Protein AF-0000000085027018 (afdb_homodimer)

Solvent-accessible surface area (backbone atoms only — not comparable to full-atom values): 18633 Å² total; per-residue (Å²): 140,81,80,74,78,77,75,79,71,77,79,78,73,79,76,74,75,71,71,70,74,78,72,69,76,76,74,69,73,72,74,70,69,80,68,76,74,64,71,74,67,60,71,56,61,56,54,68,68,57,52,49,50,46,48,50,52,49,40,51,47,44,53,58,12,66,74,69,40,54,74,69,33,50,51,51,26,51,48,32,53,38,55,45,46,55,73,48,29,12,64,71,81,60,42,63,46,54,67,29,24,34,38,81,87,63,49,68,30,21,42,68,59,46,53,56,37,42,74,70,42,54,37,38,86,85,80,61,48,81,39,55,78,87,38,52,39,77,37,69,59,61,38,51,53,47,51,40,52,52,51,27,54,49,32,30,56,82,142,89,80,83,75,82,77,82,79,83,80,81,78,82,77,78,79,74,76,70,75,80,73,70,78,76,75,72,75,76,74,69,70,78,69,78,73,64,73,74,68,60,72,56,63,58,56,67,68,57,52,49,51,46,46,50,52,50,40,52,47,46,52,58,12,66,73,68,40,53,74,68,33,51,50,50,25,51,49,31,53,37,54,46,48,56,73,48,28,12,64,71,79,60,43,63,48,52,67,29,25,33,38,79,89,64,48,69,30,20,43,66,60,46,53,57,37,42,73,70,44,54,36,38,86,85,80,60,48,80,38,55,78,88,38,52,40,78,39,70,60,59,39,51,52,48,52,39,50,52,50,27,56,49,32,30,55,82

Structure (mmCIF, N/CA/C/O backbone):
data_AF-0000000085027018-model_v1
#
loop_
_entity.id
_entity.type
_entity.pdbx_description
1 polymer 'RING-type domain-containing protein'
#
loop_
_atom_site.group_PDB
_atom_site.id
_atom_site.type_symbol
_atom_site.label_atom_id
_atom_site.label_alt_id
_atom_site.label_comp_id
_atom_site.label_asym_id
_atom_site.label_entity_id
_atom_site.label_seq_id
_atom_site.pdbx_PDB_ins_code
_atom_site.Cartn_x
_atom_site.Cartn_y
_atom_site.Cartn_z
_atom_site.occupancy
_atom_site.B_iso_or_equiv
_atom_site.auth_seq_id
_atom_site.auth_comp_id
_atom_site.auth_asym_id
_atom_site.auth_atom_id
_atom_site.pdbx_PDB_model_num
ATOM 1 N N . MET A 1 1 ? -52.625 -114.312 40.25 1 31.23 1 MET A N 1
ATOM 2 C CA . MET A 1 1 ? -51.219 -114.125 39.906 1 31.23 1 MET A CA 1
ATOM 3 C C . MET A 1 1 ? -51.031 -112.812 39.188 1 31.23 1 MET A C 1
ATOM 5 O O . MET A 1 1 ? -51.812 -112.438 38.312 1 31.23 1 MET A O 1
ATOM 9 N N . ALA A 1 2 ? -50.125 -111.875 39.812 1 31.8 2 ALA A N 1
ATOM 10 C CA . ALA A 1 2 ? -49.625 -110.562 40.031 1 31.8 2 ALA A CA 1
ATOM 11 C C . ALA A 1 2 ? -48.719 -110.125 38.906 1 31.8 2 ALA A C 1
ATOM 13 O O . ALA A 1 2 ? -47.562 -110.5 38.844 1 31.8 2 ALA A O 1
ATOM 14 N N . SER A 1 3 ? -49.156 -110.312 37.656 1 29.05 3 SER A N 1
ATOM 15 C CA . SER A 1 3 ? -48.188 -110.062 36.594 1 29.05 3 SER A CA 1
ATOM 16 C C . SER A 1 3 ? -47.656 -108.625 36.688 1 29.05 3 SER A C 1
ATOM 18 O O . SER A 1 3 ? -48.438 -107.688 36.656 1 29.05 3 SER A O 1
ATOM 20 N N . LYS A 1 4 ? -46.469 -108.438 37.344 1 30.41 4 LYS A N 1
ATOM 21 C CA . LYS A 1 4 ? -45.719 -107.25 37.656 1 30.41 4 LYS A CA 1
ATOM 22 C C . LYS A 1 4 ? -45.281 -106.5 36.375 1 30.41 4 LYS A C 1
ATOM 24 O O . LYS A 1 4 ? -44.594 -107.062 35.531 1 30.41 4 LYS A O 1
ATOM 29 N N . LYS A 1 5 ? -46.219 -105.688 35.781 1 33.88 5 LYS A N 1
ATOM 30 C CA . LYS A 1 5 ? -45.938 -104.812 34.625 1 33.88 5 LYS A CA 1
ATOM 31 C C . LYS A 1 5 ? -44.656 -104.062 34.781 1 33.88 5 LYS A C 1
ATOM 33 O O . LYS A 1 5 ? -44.5 -103.312 35.75 1 33.88 5 LYS A O 1
ATOM 38 N N . ARG A 1 6 ? -43.469 -104.75 34.469 1 32.28 6 ARG A N 1
ATOM 39 C CA . ARG A 1 6 ? -42.156 -104.062 34.594 1 32.28 6 ARG A CA 1
ATOM 40 C C . ARG A 1 6 ? -42.125 -102.75 33.844 1 32.28 6 ARG A C 1
ATOM 42 O O . ARG A 1 6 ? -42.656 -102.688 32.719 1 32.28 6 ARG A O 1
ATOM 49 N N . SER A 1 7 ? -42.031 -101.625 34.5 1 32.91 7 SER A N 1
ATOM 50 C CA . SER A 1 7 ? -41.938 -100.188 34.312 1 32.91 7 SER A CA 1
ATOM 51 C C . SER A 1 7 ? -40.719 -99.812 33.438 1 32.91 7 SER A C 1
ATOM 53 O O . SER A 1 7 ? -39.562 -100.062 33.844 1 32.91 7 SER A O 1
ATOM 55 N N . SER A 1 8 ? -40.75 -100.312 32.156 1 32.31 8 SER A N 1
ATOM 56 C CA . SER A 1 8 ? -39.562 -100 31.344 1 32.31 8 SER A CA 1
ATOM 57 C C . SER A 1 8 ? -39.188 -98.5 31.438 1 32.31 8 SER A C 1
ATOM 59 O O . SER A 1 8 ? -40.062 -97.625 31.344 1 32.31 8 SER A O 1
ATOM 61 N N . GLY A 1 9 ? -38.312 -98.188 32.375 1 30.02 9 GLY A N 1
ATOM 62 C CA . GLY A 1 9 ? -37.781 -96.875 32.656 1 30.02 9 GLY A CA 1
ATOM 63 C C . GLY A 1 9 ? -37.156 -96.188 31.469 1 30.02 9 GLY A C 1
ATOM 64 O O . GLY A 1 9 ? -36.344 -96.75 30.766 1 30.02 9 GLY A O 1
ATOM 65 N N . ALA A 1 10 ? -38 -95.438 30.656 1 37.31 10 ALA A N 1
ATOM 66 C CA . ALA A 1 10 ? -37.594 -94.625 29.516 1 37.31 10 ALA A CA 1
ATOM 67 C C . ALA A 1 10 ? -36.344 -93.812 29.828 1 37.31 10 ALA A C 1
ATOM 69 O O . ALA A 1 10 ? -36.219 -93.25 30.906 1 37.31 10 ALA A O 1
ATOM 70 N N . ALA A 1 11 ? -35.156 -94.312 29.297 1 36.09 11 ALA A N 1
ATOM 71 C CA . ALA A 1 11 ? -33.844 -93.75 29.453 1 36.09 11 ALA A CA 1
ATOM 72 C C . ALA A 1 11 ? -33.875 -92.25 29.094 1 36.09 11 ALA A C 1
ATOM 74 O O . ALA A 1 11 ? -34.562 -91.812 28.156 1 36.09 11 ALA A O 1
ATOM 75 N N . ALA A 1 12 ? -33.688 -91.312 30.125 1 41.91 12 ALA A N 1
ATOM 76 C CA . ALA A 1 12 ? -33.625 -89.875 30.203 1 41.91 12 ALA A CA 1
ATOM 77 C C . ALA A 1 12 ? -32.594 -89.312 29.219 1 41.91 12 ALA A C 1
ATOM 79 O O . ALA A 1 12 ? -31.453 -89.75 29.203 1 41.91 12 ALA A O 1
ATOM 80 N N . THR A 1 13 ? -33.062 -89.188 27.875 1 42 13 THR A N 1
ATOM 81 C CA . THR A 1 13 ? -32.125 -88.625 26.922 1 42 13 THR A CA 1
ATOM 82 C C . THR A 1 13 ? -31.438 -87.375 27.484 1 42 13 THR A C 1
ATOM 84 O O . THR A 1 13 ? -32.094 -86.562 28.094 1 42 13 THR A O 1
ATOM 87 N N . PRO A 1 14 ? -30.109 -87.5 27.797 1 42.25 14 PRO A N 1
ATOM 88 C CA . PRO A 1 14 ? -29.391 -86.312 28.375 1 42.25 14 PRO A CA 1
ATOM 89 C C . PRO A 1 14 ? -29.531 -85.062 27.547 1 42.25 14 PRO A C 1
ATOM 91 O O . PRO A 1 14 ? -29.594 -85.125 26.312 1 42.25 14 PRO A O 1
ATOM 94 N N . THR A 1 15 ? -30.5 -84.188 27.938 1 38.66 15 THR A N 1
ATOM 95 C CA . THR A 1 15 ? -30.703 -82.875 27.312 1 38.66 15 THR A CA 1
ATOM 96 C C . THR A 1 15 ? -29.375 -82.125 27.172 1 38.66 15 THR A C 1
ATOM 98 O O . THR A 1 15 ? -28.625 -82 28.156 1 38.66 15 THR A O 1
ATOM 101 N N . THR A 1 16 ? -28.641 -82.375 26.047 1 36.62 16 THR A N 1
ATOM 102 C CA . THR A 1 16 ? -27.438 -81.625 25.734 1 36.62 16 THR A CA 1
ATOM 103 C C . THR A 1 16 ? -27.656 -80.125 25.969 1 36.62 16 THR A C 1
ATOM 105 O O . THR A 1 16 ? -28.609 -79.562 25.453 1 36.62 16 THR A O 1
ATOM 108 N N . ASP A 1 17 ? -27.312 -79.688 27.156 1 35.06 17 ASP A N 1
ATOM 109 C CA . ASP A 1 17 ? -27.297 -78.25 27.516 1 35.06 17 ASP A CA 1
ATOM 110 C C . ASP A 1 17 ? -26.641 -77.438 26.422 1 35.06 17 ASP A C 1
ATOM 112 O O . ASP A 1 17 ? -25.469 -77.625 26.125 1 35.06 17 ASP A O 1
ATOM 116 N N . ALA A 1 18 ? -27.375 -77.25 25.266 1 34.41 18 ALA A N 1
ATOM 117 C CA . ALA A 1 18 ? -26.812 -76.312 24.297 1 34.41 18 ALA A CA 1
ATOM 118 C C . ALA A 1 18 ? -26.25 -75.062 24.984 1 34.41 18 ALA A C 1
ATOM 120 O O . ALA A 1 18 ? -26.953 -74.438 25.766 1 34.41 18 ALA A O 1
ATOM 121 N N . LYS A 1 19 ? -25 -75.062 25.328 1 38.12 19 LYS A N 1
ATOM 122 C CA . LYS A 1 19 ? -24.312 -73.875 25.766 1 38.12 19 LYS A CA 1
ATOM 123 C C . LYS A 1 19 ? -24.766 -72.688 24.984 1 38.12 19 LYS A C 1
ATOM 125 O O . LYS A 1 19 ? -24.734 -72.688 23.75 1 38.12 19 LYS A O 1
ATOM 130 N N . LYS A 1 20 ? -25.781 -71.938 25.531 1 42.56 20 LYS A N 1
ATOM 131 C CA . LYS A 1 20 ? -26.141 -70.688 24.906 1 42.56 20 LYS A CA 1
ATOM 132 C C . LYS A 1 20 ? -24.891 -70 24.391 1 42.56 20 LYS A C 1
ATOM 134 O O . LYS A 1 20 ? -23.859 -69.938 25.062 1 42.56 20 LYS A O 1
ATOM 139 N N . PRO A 1 21 ? -24.812 -69.875 23.047 1 42 21 PRO A N 1
ATOM 140 C CA . PRO A 1 21 ? -23.641 -69.125 22.547 1 42 21 PRO A CA 1
ATOM 141 C C . PRO A 1 21 ? -23.312 -67.875 23.375 1 42 21 PRO A C 1
ATOM 143 O O . PRO A 1 21 ? -24.219 -67.25 23.875 1 42 21 PRO A O 1
ATOM 146 N N . ARG A 1 22 ? -22.172 -68 24.172 1 40.31 22 ARG A N 1
ATOM 147 C CA . ARG A 1 22 ? -21.719 -66.812 24.891 1 40.31 22 ARG A CA 1
ATOM 148 C C . ARG A 1 22 ? -21.75 -65.562 23.984 1 40.31 22 ARG A C 1
ATOM 150 O O . ARG A 1 22 ? -21.156 -65.562 22.906 1 40.31 22 ARG A O 1
ATOM 157 N 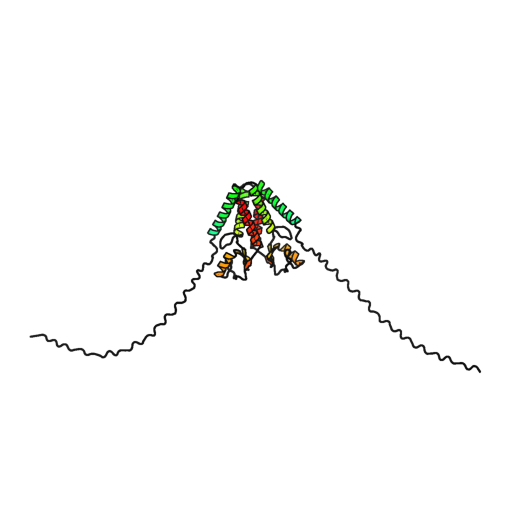N . THR A 1 23 ? -22.953 -64.875 23.922 1 42.5 23 THR A N 1
ATOM 158 C CA . THR A 1 23 ? -22.984 -63.594 23.219 1 42.5 23 THR A CA 1
ATOM 159 C C . THR A 1 23 ? -21.75 -62.75 23.547 1 42.5 23 THR A C 1
ATOM 161 O O . THR A 1 23 ? -21.391 -62.625 24.719 1 42.5 23 THR A O 1
ATOM 164 N N . ARG A 1 24 ? -20.75 -62.75 22.688 1 44.16 24 ARG A N 1
ATOM 165 C CA . ARG A 1 24 ? -19.594 -61.875 22.859 1 44.16 24 ARG A CA 1
ATOM 166 C C . ARG A 1 24 ? -20 -60.5 23.359 1 44.16 24 ARG A C 1
ATOM 168 O O . ARG A 1 24 ? -20.938 -59.906 22.828 1 44.16 24 ARG A O 1
ATOM 175 N N . PRO A 1 25 ? -19.672 -60.219 24.672 1 44.31 25 PRO A N 1
ATOM 176 C CA . PRO A 1 25 ? -20.062 -58.875 25.109 1 44.31 25 PRO A CA 1
ATOM 177 C C . PRO A 1 25 ? -19.828 -57.812 24.031 1 44.31 25 PRO A C 1
ATOM 179 O O . PRO A 1 25 ? -18.875 -57.906 23.25 1 44.31 25 PRO A O 1
ATOM 182 N N . ALA A 1 26 ? -20.984 -57.219 23.484 1 46.28 26 ALA A N 1
ATOM 183 C CA . ALA A 1 26 ? -20.891 -56.094 22.562 1 46.28 26 ALA A CA 1
ATOM 184 C C . ALA A 1 26 ? -19.766 -55.156 22.969 1 46.28 26 ALA A C 1
ATOM 186 O O . ALA A 1 26 ? -19.641 -54.781 24.141 1 46.28 26 ALA A O 1
ATOM 187 N N . THR A 1 27 ? -18.531 -55.281 22.406 1 43.81 27 THR A N 1
ATOM 188 C CA . THR A 1 27 ? -17.453 -54.312 22.625 1 43.81 27 THR A CA 1
ATOM 189 C C . THR A 1 27 ? -18 -52.875 22.641 1 43.81 27 THR A C 1
ATOM 191 O O . THR A 1 27 ? -18.672 -52.469 21.688 1 43.81 27 THR A O 1
ATOM 194 N N . THR A 1 28 ? -18.328 -52.344 23.859 1 47.5 28 THR A N 1
ATOM 195 C CA . THR A 1 28 ? -18.688 -50.938 23.922 1 47.5 28 THR A CA 1
ATOM 196 C C . THR A 1 28 ? -17.797 -50.094 23 1 47.5 28 THR A C 1
ATOM 198 O O . THR A 1 28 ? -16.578 -50.25 23.031 1 47.5 28 THR A O 1
ATOM 201 N N . PRO A 1 29 ? -18.391 -49.625 21.828 1 43.62 29 PRO A N 1
ATOM 202 C CA . PRO A 1 29 ? -17.5 -48.812 21 1 43.62 29 PRO A CA 1
ATOM 203 C C . PRO A 1 29 ? -16.609 -47.875 21.812 1 43.62 29 PRO A C 1
ATOM 205 O O . PRO A 1 29 ? -16.984 -47.438 22.906 1 43.62 29 PRO A O 1
ATOM 208 N N . ALA A 1 30 ? -15.227 -48.094 21.797 1 43.16 30 ALA A N 1
ATOM 209 C CA . ALA A 1 30 ? -14.305 -47.125 22.422 1 43.16 30 ALA A CA 1
ATOM 210 C C . ALA A 1 30 ? -14.812 -45.719 22.297 1 43.16 30 ALA A C 1
ATOM 212 O O . ALA A 1 30 ? -15.422 -45.344 21.281 1 43.16 30 ALA A O 1
ATOM 213 N N . ALA A 1 31 ? -15.203 -45.094 23.531 1 43.59 31 ALA A N 1
ATOM 214 C CA . ALA A 1 31 ? -15.547 -43.656 23.469 1 43.59 31 ALA A CA 1
ATOM 215 C C . ALA A 1 31 ? -14.688 -42.938 22.453 1 43.59 31 ALA A C 1
ATOM 217 O O . ALA A 1 31 ? -13.492 -43.219 22.328 1 43.59 31 ALA A O 1
ATOM 218 N N . ALA A 1 32 ? -15.32 -42.438 21.312 1 44.84 32 ALA A N 1
ATOM 219 C CA . ALA A 1 32 ? -14.547 -41.594 20.406 1 44.84 32 ALA A CA 1
ATOM 220 C C . ALA A 1 32 ? -13.57 -40.719 21.172 1 44.84 32 ALA A C 1
ATOM 222 O O . ALA A 1 32 ? -13.828 -40.344 22.328 1 44.84 32 ALA A O 1
ATOM 223 N N . PRO A 1 33 ? -12.195 -40.844 21.016 1 39.47 33 PRO A N 1
ATOM 224 C CA . PRO A 1 33 ? -11.398 -39.875 21.75 1 39.47 33 PRO A CA 1
ATOM 225 C C . PRO A 1 33 ? -12.125 -38.531 21.938 1 39.47 33 PRO A C 1
ATOM 227 O O . PRO A 1 33 ? -13.031 -38.188 21.172 1 39.47 33 PRO A O 1
ATOM 230 N N . PRO A 1 34 ? -12.172 -38 23.234 1 38.72 34 PRO A N 1
ATOM 231 C CA . PRO A 1 34 ? -12.742 -36.656 23.234 1 38.72 34 PRO A CA 1
ATOM 232 C C . PRO A 1 34 ? -12.398 -35.875 21.969 1 38.72 34 PRO A C 1
ATOM 234 O O . PRO A 1 34 ? -11.336 -36.094 21.375 1 38.72 34 PRO A O 1
ATOM 237 N N . GLY A 1 35 ? -13.328 -35.719 21.094 1 35.53 35 GLY A N 1
ATOM 238 C CA . GLY A 1 35 ? -13.078 -34.781 20.016 1 35.53 35 GLY A CA 1
ATOM 239 C C . GLY A 1 35 ? -12.141 -33.656 20.406 1 35.53 35 GLY A C 1
ATOM 240 O O . GLY A 1 35 ? -12.117 -33.219 21.562 1 35.53 35 GLY A O 1
ATOM 241 N N . ASP A 1 36 ? -10.867 -33.656 19.969 1 38.78 36 ASP A N 1
ATOM 242 C CA . ASP A 1 36 ? -10.141 -32.406 20.078 1 38.78 36 ASP A CA 1
ATOM 243 C C . ASP A 1 36 ? -11.094 -31.203 20.016 1 38.78 36 ASP A C 1
ATOM 245 O O . ASP A 1 36 ? -11.75 -30.984 19 1 38.78 36 ASP A O 1
ATOM 249 N N . GLU A 1 37 ? -11.836 -31.031 21.047 1 40.19 37 GLU A N 1
ATOM 250 C CA . GLU A 1 37 ? -12.406 -29.688 21.062 1 40.19 37 GLU A CA 1
ATOM 251 C C . GLU A 1 37 ? -11.445 -28.688 20.438 1 40.19 37 GLU A C 1
ATOM 253 O O . GLU A 1 37 ? -10.562 -28.156 21.125 1 40.19 37 GLU A O 1
ATOM 258 N N . SER A 1 38 ? -10.945 -28.938 19.25 1 40.28 38 SER A N 1
ATOM 259 C CA . SER A 1 38 ? -10.398 -27.766 18.594 1 40.28 38 SER A CA 1
ATOM 260 C C . SER A 1 38 ? -11.203 -26.516 18.922 1 40.28 38 SER A C 1
ATOM 262 O O . SER A 1 38 ? -12.359 -26.391 18.5 1 40.28 38 SER A O 1
ATOM 264 N N . ASP A 1 39 ? -11.109 -26.094 20.156 1 39.75 39 ASP A N 1
ATOM 265 C CA . ASP A 1 39 ? -11.531 -24.703 20.297 1 39.75 39 ASP A CA 1
ATOM 266 C C . ASP A 1 39 ? -11.445 -23.953 18.969 1 39.75 39 ASP A C 1
ATOM 268 O O . ASP A 1 39 ? -10.352 -23.766 18.438 1 39.75 39 ASP A O 1
ATOM 272 N N . ASP A 1 40 ? -12.328 -24.203 18.125 1 41.59 40 ASP A N 1
ATOM 273 C CA . ASP A 1 40 ? -12.555 -23.406 16.922 1 41.59 40 ASP A CA 1
ATOM 274 C C . ASP A 1 40 ? -12.305 -21.922 17.203 1 41.59 40 ASP A C 1
ATOM 276 O O . ASP A 1 40 ? -13.242 -21.172 17.484 1 41.59 40 ASP A O 1
ATOM 280 N N . PHE A 1 41 ? -11.359 -21.594 18.094 1 45 41 PHE A N 1
ATOM 281 C CA . PHE A 1 41 ? -11.062 -20.156 18.078 1 45 41 PHE A CA 1
ATOM 282 C C . PHE A 1 41 ? -10.883 -19.656 16.656 1 45 41 PHE A C 1
ATOM 284 O O . PHE A 1 41 ? -9.797 -19.766 16.078 1 45 41 PHE A O 1
ATOM 291 N N . ALA A 1 42 ? -11.867 -19.938 15.812 1 49.16 42 ALA A N 1
ATOM 292 C CA . ALA A 1 42 ? -11.922 -19.25 14.523 1 49.16 42 ALA A CA 1
ATOM 293 C C . ALA A 1 42 ? -11.586 -17.766 14.68 1 49.16 42 ALA A C 1
ATOM 295 O O . ALA A 1 42 ? -12.156 -17.078 15.531 1 49.16 42 ALA A O 1
ATOM 296 N N . PHE A 1 43 ? -10.297 -17.547 14.648 1 56.16 43 PHE A N 1
ATOM 297 C CA . PHE A 1 43 ? -10.102 -16.109 14.547 1 56.16 43 PHE A CA 1
ATOM 298 C C . PHE A 1 43 ? -11.164 -15.484 13.656 1 56.16 43 PHE A C 1
ATOM 300 O O . PHE A 1 43 ? -11.203 -15.734 12.453 1 56.16 43 PHE A O 1
ATOM 307 N N . GLU A 1 44 ? -12.398 -15.398 14.141 1 68.12 44 GLU A N 1
ATOM 308 C CA . GLU A 1 44 ? -13.414 -14.617 13.445 1 68.12 44 GLU A CA 1
ATOM 309 C C . GLU A 1 44 ? -12.984 -13.164 13.297 1 68.12 44 GLU A C 1
ATOM 311 O O . GLU A 1 44 ? -12.312 -12.617 14.172 1 68.12 44 GLU A O 1
ATOM 316 N N . VAL A 1 45 ? -13.031 -12.625 12.07 1 77.31 45 VAL A N 1
ATOM 317 C CA . VAL A 1 45 ? -12.867 -11.188 11.898 1 77.31 45 VAL A CA 1
ATOM 318 C C . VAL A 1 45 ? -13.625 -10.438 12.992 1 77.31 45 VAL A C 1
ATOM 320 O O . VAL A 1 45 ? -14.773 -10.781 13.305 1 77.31 45 VAL A O 1
ATOM 323 N N . PRO A 1 46 ? -12.852 -9.719 13.695 1 81.75 46 PRO A N 1
ATOM 324 C CA . PRO A 1 46 ? -13.539 -8.969 14.75 1 81.75 46 PRO A CA 1
ATOM 325 C C . PRO A 1 46 ? -14.812 -8.289 14.258 1 81.75 46 PRO A C 1
ATOM 327 O O . PRO A 1 46 ? -14.938 -7.988 13.07 1 81.75 46 PRO A O 1
ATOM 330 N N . PRO A 1 47 ? -15.688 -8.156 15.148 1 83.19 47 PRO A N 1
ATOM 331 C CA . PRO A 1 47 ? -16.906 -7.457 14.758 1 83.19 47 PRO A CA 1
ATOM 332 C C . PRO A 1 47 ? -16.656 -6.031 14.281 1 83.19 47 PRO A C 1
ATOM 334 O O . PRO A 1 47 ? -15.617 -5.445 14.609 1 83.19 47 PRO A O 1
ATOM 337 N N . MET A 1 48 ? -17.484 -5.539 13.547 1 84.88 48 MET A N 1
ATOM 338 C CA . MET A 1 48 ? -17.406 -4.191 12.992 1 84.88 48 MET A CA 1
ATOM 339 C C . MET A 1 48 ? -17.25 -3.152 14.094 1 84.88 48 MET A C 1
ATOM 341 O O . MET A 1 48 ? -16.609 -2.117 13.891 1 84.88 48 MET A O 1
ATOM 345 N N . SER A 1 49 ? -17.844 -3.457 15.203 1 86.38 49 SER A N 1
ATOM 346 C CA . SER A 1 49 ? -17.734 -2.549 16.344 1 86.38 49 SER A CA 1
ATOM 347 C C . SER A 1 49 ? -16.281 -2.357 16.766 1 86.38 49 SER A C 1
ATOM 349 O O . SER A 1 49 ? -15.867 -1.241 17.078 1 86.38 49 SER A O 1
ATOM 351 N N . GLN A 1 50 ? -15.578 -3.34 16.828 1 86.38 50 GLN A N 1
ATOM 352 C CA . GLN A 1 50 ? -14.172 -3.236 17.219 1 86.38 50 GLN A CA 1
ATOM 353 C C . GLN A 1 50 ? -13.367 -2.488 16.156 1 86.38 50 GLN A C 1
ATOM 355 O O . GLN A 1 50 ? -12.508 -1.666 16.484 1 86.38 50 GLN A O 1
ATOM 360 N N . ALA A 1 51 ? -13.672 -2.74 14.984 1 86.12 51 ALA A N 1
ATOM 361 C CA . ALA A 1 51 ? -13.008 -2.045 13.891 1 86.12 51 ALA A CA 1
ATOM 362 C C . ALA A 1 51 ? -13.273 -0.542 13.945 1 86.12 51 ALA A C 1
ATOM 364 O O . ALA A 1 51 ? -12.367 0.264 13.734 1 86.12 51 ALA A O 1
ATOM 365 N N . ARG A 1 52 ? -14.438 -0.303 14.258 1 86.62 52 ARG A N 1
ATOM 366 C CA . ARG A 1 52 ? -14.805 1.104 14.375 1 86.62 52 ARG A CA 1
ATOM 367 C C . ARG A 1 52 ? -14.055 1.768 15.531 1 86.62 52 ARG A C 1
ATOM 369 O O . ARG A 1 52 ? -13.602 2.908 15.406 1 86.62 52 ARG A O 1
ATOM 376 N N . LYS A 1 53 ? -13.953 1.141 16.609 1 86.88 53 LYS A N 1
ATOM 377 C CA . LYS A 1 53 ? -13.234 1.664 17.766 1 86.88 53 LYS A CA 1
ATOM 378 C C . LYS A 1 53 ? -11.766 1.926 17.438 1 86.88 53 LYS A C 1
ATOM 380 O O . LYS A 1 53 ? -11.219 2.965 17.797 1 86.88 53 LYS A O 1
ATOM 385 N N . SER A 1 54 ? -11.203 0.973 16.766 1 86.69 54 SER A N 1
ATOM 386 C CA . SER A 1 54 ? -9.805 1.136 16.375 1 86.69 54 SER A CA 1
ATOM 387 C C . SER A 1 54 ? -9.617 2.346 15.461 1 86.69 54 SER A C 1
ATOM 389 O O . SER A 1 54 ? -8.695 3.143 15.664 1 86.69 54 SER A O 1
ATOM 391 N N . PHE A 1 55 ? -10.508 2.518 14.586 1 87 55 PHE A N 1
ATOM 392 C CA . PHE A 1 55 ? -10.477 3.674 13.703 1 87 55 PHE A CA 1
ATOM 393 C C . PHE A 1 55 ? -10.633 4.969 14.492 1 87 55 PHE A C 1
ATOM 395 O O . PHE A 1 55 ? -9.906 5.934 14.266 1 87 55 PHE A O 1
ATOM 402 N N . GLY A 1 56 ? -11.562 4.926 15.344 1 85.81 56 GLY A N 1
ATOM 403 C CA . GLY A 1 56 ? -11.797 6.086 16.188 1 85.81 56 GLY A CA 1
ATOM 404 C C . GLY A 1 56 ? -10.586 6.465 17.031 1 85.81 56 GLY A C 1
ATOM 405 O O . GLY A 1 56 ? -10.281 7.648 17.188 1 85.81 56 GLY A O 1
ATOM 406 N N . ALA A 1 57 ? -9.961 5.48 17.531 1 84.31 57 ALA A N 1
ATOM 407 C CA . ALA A 1 57 ? -8.758 5.715 18.328 1 84.31 57 ALA A CA 1
ATOM 408 C C . ALA A 1 57 ? -7.652 6.336 17.484 1 84.31 57 ALA A C 1
ATOM 410 O O . ALA A 1 57 ? -6.969 7.262 17.922 1 84.31 57 ALA A O 1
ATOM 411 N N . GLU A 1 58 ? -7.555 5.855 16.266 1 83.5 58 GLU A N 1
ATOM 412 C CA . GLU A 1 58 ? -6.555 6.402 15.352 1 83.5 58 GLU A CA 1
ATOM 413 C C . GLU A 1 58 ? -6.867 7.855 15 1 83.5 58 GLU A C 1
ATOM 415 O O . GLU A 1 58 ? -5.969 8.703 15 1 83.5 58 GLU A O 1
ATOM 420 N N . MET A 1 59 ? -8.055 8.109 14.805 1 84.94 59 MET A N 1
ATOM 421 C CA . MET A 1 59 ? -8.492 9.469 14.5 1 84.94 59 MET A CA 1
ATOM 422 C C . MET A 1 59 ? -8.195 10.406 15.664 1 84.94 59 MET A C 1
ATOM 424 O O . MET A 1 59 ? -7.727 11.523 15.453 1 84.94 59 MET A O 1
ATOM 428 N N . ALA A 1 60 ? -8.562 9.945 16.797 1 83.31 60 ALA A N 1
ATOM 429 C CA . ALA A 1 60 ? -8.352 10.758 17.984 1 83.31 60 ALA A CA 1
ATOM 430 C C . ALA A 1 60 ? -6.875 11.109 18.156 1 83.31 60 ALA A C 1
ATOM 432 O O . ALA A 1 60 ? -6.531 12.242 18.484 1 83.31 60 ALA A O 1
ATOM 433 N N . LYS A 1 61 ? -6.074 10.195 17.906 1 80.38 61 LYS A N 1
ATOM 434 C CA . LYS A 1 61 ? -4.633 10.414 18 1 80.38 61 LYS A CA 1
ATOM 435 C C . LYS A 1 61 ? -4.168 11.461 17 1 80.38 61 LYS A C 1
ATOM 437 O O . LYS A 1 61 ? -3.377 12.344 17.344 1 80.38 61 LYS A O 1
ATOM 442 N N . LEU A 1 62 ? -4.703 11.414 15.812 1 84.38 62 LEU A N 1
ATOM 443 C CA . LEU A 1 62 ? -4.32 12.336 14.742 1 84.38 62 LEU A CA 1
ATOM 444 C C . LEU A 1 62 ? -4.816 13.75 15.039 1 84.38 62 LEU A C 1
ATOM 446 O O . LEU A 1 62 ? -4.098 14.719 14.805 1 84.38 62 LEU A O 1
ATOM 450 N N . GLN A 1 63 ? -5.973 13.875 15.555 1 78.44 63 GLN A N 1
ATOM 451 C CA . GLN A 1 63 ? -6.555 15.172 15.859 1 78.44 63 GLN A CA 1
ATOM 452 C C . GLN A 1 63 ? -5.793 15.867 16.984 1 78.44 63 GLN A C 1
ATOM 454 O O . GLN A 1 63 ? -5.551 17.078 16.938 1 78.44 63 GLN A O 1
ATOM 459 N N . MET A 1 64 ? -5.508 15.148 17.938 1 77.5 64 MET A N 1
ATOM 460 C CA . MET A 1 64 ? -4.773 15.711 19.078 1 77.5 64 MET A CA 1
ATOM 461 C C . MET A 1 64 ? -3.406 16.219 18.625 1 77.5 64 MET A C 1
ATOM 463 O O . MET A 1 64 ? -2.934 17.25 19.125 1 77.5 64 MET A O 1
ATOM 467 N N . ALA A 1 65 ? -2.787 15.641 17.719 1 71.5 65 ALA A N 1
ATOM 468 C CA . ALA A 1 65 ? -1.485 16.016 17.172 1 71.5 65 ALA A CA 1
ATOM 469 C C . ALA A 1 65 ? -1.584 17.312 16.359 1 71.5 65 ALA A C 1
ATOM 471 O O . ALA A 1 65 ? -0.707 18.172 16.453 1 71.5 65 ALA A O 1
ATOM 472 N N . GLY A 1 66 ? -2.549 17.422 15.492 1 67.88 66 GLY A N 1
ATOM 473 C CA . GLY A 1 66 ? -2.754 18.609 14.68 1 67.88 66 GLY A CA 1
ATOM 474 C C . GLY A 1 66 ? -2.938 19.875 15.5 1 67.88 66 GLY A C 1
ATOM 475 O O . GLY A 1 66 ? -2.523 20.953 15.086 1 67.88 66 GLY A O 1
ATOM 476 N N . ALA A 1 67 ? -3.551 19.734 16.656 1 68.56 67 ALA A N 1
ATOM 477 C CA . ALA A 1 67 ? -3.84 20.891 17.5 1 68.56 67 ALA A CA 1
ATOM 478 C C . ALA A 1 67 ? -2.58 21.391 18.203 1 68.56 67 ALA A C 1
ATOM 480 O O . ALA A 1 67 ? -2.449 22.578 18.5 1 68.56 67 ALA A O 1
ATOM 481 N N . SER A 1 68 ? -1.645 20.562 18.391 1 65.75 68 SER A N 1
ATOM 482 C CA . SER A 1 68 ? -0.543 20.938 19.266 1 65.75 68 SER A CA 1
ATOM 483 C C . SER A 1 68 ? 0.758 21.094 18.484 1 65.75 68 SER A C 1
ATOM 485 O O . SER A 1 68 ? 1.779 21.5 19.047 1 65.75 68 SER A O 1
ATOM 487 N N . GLY A 1 69 ? 0.658 20.812 17.203 1 65.88 69 GLY A N 1
ATOM 488 C CA . GLY A 1 69 ? 1.951 20.719 16.531 1 65.88 69 GLY A CA 1
ATOM 489 C C . GLY A 1 69 ? 2.475 22.047 16.047 1 65.88 69 GLY A C 1
ATOM 490 O O . GLY A 1 69 ? 1.693 22.953 15.758 1 65.88 69 GLY A O 1
ATOM 491 N N . GLY A 1 70 ? 3.809 22.234 16.297 1 75.06 70 GLY A N 1
ATOM 492 C CA . GLY A 1 70 ? 4.492 23.406 15.75 1 75.06 70 GLY A CA 1
ATOM 493 C C . GLY A 1 70 ? 4.777 23.281 14.266 1 75.06 70 GLY A C 1
ATOM 494 O O . GLY A 1 70 ? 4.41 22.297 13.633 1 75.06 70 GLY A O 1
ATOM 495 N N . VAL A 1 71 ? 5.238 24.266 13.656 1 73.94 71 VAL A N 1
ATOM 496 C CA . VAL A 1 71 ? 5.523 24.375 12.234 1 73.94 71 VAL A CA 1
ATOM 497 C C . VAL A 1 71 ? 6.457 23.25 11.805 1 73.94 71 VAL A C 1
ATOM 499 O O . VAL A 1 71 ? 6.301 22.688 10.719 1 73.94 71 VAL A O 1
ATOM 502 N N . ASP A 1 72 ? 7.375 22.875 12.68 1 79.38 72 ASP A N 1
ATOM 503 C CA . ASP A 1 72 ? 8.328 21.812 12.367 1 79.38 72 ASP A CA 1
ATOM 504 C C . ASP A 1 72 ? 7.633 20.453 12.266 1 79.38 72 ASP A C 1
ATOM 506 O O . ASP A 1 72 ? 7.973 19.641 11.406 1 79.38 72 ASP A O 1
ATOM 510 N N . ASP A 1 73 ? 6.66 20.312 13.094 1 78.94 73 ASP A N 1
ATOM 511 C CA . ASP A 1 73 ? 5.914 19.047 13.094 1 78.94 73 ASP A CA 1
ATOM 512 C C . ASP A 1 73 ? 5.055 18.922 11.836 1 78.94 73 ASP A C 1
ATOM 514 O O . ASP A 1 73 ? 4.941 17.828 11.266 1 78.94 73 ASP A O 1
ATOM 518 N N . GLU A 1 74 ? 4.609 20.031 11.422 1 80.06 74 GLU A N 1
ATOM 519 C CA . GLU A 1 74 ? 3.803 20.031 10.203 1 80.06 74 GLU A CA 1
ATOM 520 C C . GLU A 1 74 ? 4.645 19.672 8.984 1 80.06 74 GLU A C 1
ATOM 522 O O . GLU A 1 74 ? 4.195 18.922 8.117 1 80.06 74 GLU A O 1
ATOM 527 N N . HIS A 1 75 ? 5.898 20.172 8.992 1 84 75 HIS A N 1
ATOM 528 C CA . HIS A 1 75 ? 6.801 19.875 7.887 1 84 75 HIS A CA 1
ATOM 529 C C . HIS A 1 75 ? 7.148 18.391 7.84 1 84 75 HIS A C 1
ATOM 531 O O . HIS A 1 75 ? 7.152 17.797 6.766 1 84 75 HIS A O 1
ATOM 537 N N . LYS A 1 76 ? 7.402 17.844 8.969 1 86.19 76 LYS A N 1
ATOM 538 C CA . LYS A 1 76 ? 7.703 16.422 9.047 1 86.19 76 LYS A CA 1
ATOM 539 C C . LYS A 1 76 ? 6.512 15.586 8.594 1 86.19 76 LYS A C 1
ATOM 541 O O . LYS A 1 76 ? 6.676 14.578 7.898 1 86.19 76 LYS A O 1
ATOM 546 N N . PHE A 1 77 ? 5.418 16.047 9.039 1 88.69 77 PHE A N 1
ATOM 547 C CA . PHE A 1 77 ? 4.168 15.367 8.703 1 88.69 77 PHE A CA 1
ATOM 548 C C . PHE A 1 77 ? 3.939 15.375 7.195 1 88.69 77 PHE A C 1
ATOM 550 O O . PHE A 1 77 ? 3.682 14.328 6.5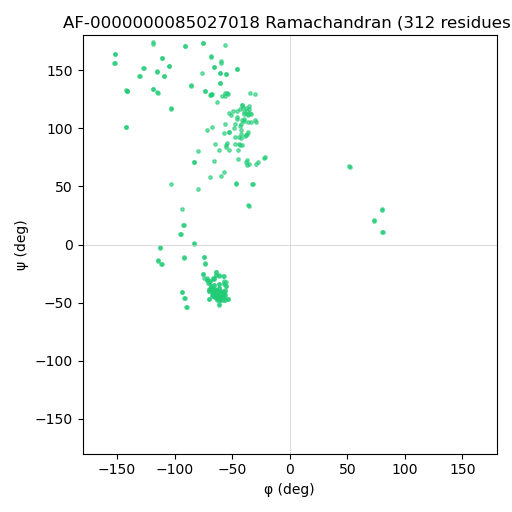98 1 88.69 77 PHE A O 1
ATOM 557 N N . LEU A 1 78 ? 4.098 16.453 6.527 1 87.69 78 LEU A N 1
ATOM 558 C CA . LEU A 1 78 ? 3.889 16.594 5.09 1 87.69 78 LEU A CA 1
ATOM 559 C C . LEU A 1 78 ? 4.961 15.836 4.305 1 87.69 78 LEU A C 1
ATOM 561 O O . LEU A 1 78 ? 4.672 15.258 3.26 1 87.69 78 LEU A O 1
ATOM 565 N N . ARG A 1 79 ? 6.141 15.891 4.82 1 90.56 79 ARG A N 1
ATOM 566 C CA . ARG A 1 79 ? 7.215 15.141 4.188 1 90.56 79 ARG A CA 1
ATOM 567 C C . ARG A 1 79 ? 6.922 13.641 4.207 1 90.56 79 ARG A C 1
ATOM 569 O O . ARG A 1 79 ? 7.211 12.938 3.24 1 90.56 79 ARG A O 1
ATOM 576 N N . GLY A 1 80 ? 6.402 13.211 5.301 1 93.06 80 GLY A N 1
ATOM 577 C CA . GLY A 1 80 ? 5.996 11.82 5.383 1 93.06 80 GLY A CA 1
ATOM 578 C C . GLY A 1 80 ? 4.996 11.422 4.312 1 93.06 80 GLY A C 1
ATOM 579 O O . GLY A 1 80 ? 5.133 10.375 3.688 1 93.06 80 GLY A O 1
ATOM 580 N N . ILE A 1 81 ? 4.074 12.266 4.066 1 93.25 81 ILE A N 1
ATOM 581 C CA . ILE A 1 81 ? 3.059 12.008 3.051 1 93.25 81 ILE A CA 1
ATOM 582 C C . ILE A 1 81 ? 3.703 11.992 1.666 1 93.25 81 ILE A C 1
ATOM 584 O O . ILE A 1 81 ? 3.418 11.109 0.852 1 93.25 81 ILE A O 1
ATOM 588 N N . ALA A 1 82 ? 4.613 12.945 1.435 1 92.69 82 ALA A N 1
ATOM 589 C CA . ALA A 1 82 ? 5.285 13.023 0.141 1 92.69 82 ALA A CA 1
ATOM 590 C C . ALA A 1 82 ? 6.148 11.789 -0.107 1 92.69 82 ALA A C 1
ATOM 592 O O . ALA A 1 82 ? 6.207 11.281 -1.229 1 92.69 82 ALA A O 1
ATOM 593 N N . THR A 1 83 ? 6.832 11.328 0.897 1 94.94 83 THR A N 1
ATOM 594 C CA . THR A 1 83 ? 7.676 10.141 0.761 1 94.94 83 THR A CA 1
ATOM 595 C C . THR A 1 83 ? 6.828 8.898 0.496 1 94.94 83 THR A C 1
ATOM 597 O O . THR A 1 83 ? 7.242 8.008 -0.251 1 94.94 83 THR A O 1
ATOM 600 N N . LEU A 1 84 ? 5.672 8.844 1.168 1 96.62 84 LEU A N 1
ATOM 601 C CA . LEU A 1 84 ? 4.734 7.77 0.857 1 96.62 84 LEU A CA 1
ATOM 602 C C . LEU A 1 84 ? 4.32 7.816 -0.61 1 96.62 84 LEU A C 1
ATOM 604 O O . LEU A 1 84 ? 4.234 6.781 -1.271 1 96.62 84 LEU A O 1
ATOM 608 N N . GLY A 1 85 ? 4.047 8.969 -1.146 1 96 85 GLY A N 1
ATOM 609 C CA . GLY A 1 85 ? 3.715 9.148 -2.549 1 96 85 GLY A CA 1
ATOM 610 C C . GLY A 1 85 ? 4.773 8.609 -3.49 1 96 85 GLY A C 1
ATOM 611 O O . GLY A 1 85 ? 4.449 8.039 -4.535 1 96 85 GLY A O 1
ATOM 612 N N . LYS A 1 86 ? 5.965 8.828 -3.082 1 95 86 LYS A N 1
ATOM 613 C CA . LYS A 1 86 ? 7.066 8.312 -3.885 1 95 86 LYS A CA 1
ATOM 614 C C . LYS A 1 86 ? 7.016 6.793 -3.975 1 95 86 LYS A C 1
ATOM 616 O O . LYS A 1 86 ? 7.219 6.219 -5.047 1 95 86 LYS A O 1
ATOM 621 N N . ASP A 1 87 ? 6.738 6.121 -2.896 1 96.81 87 ASP A N 1
ATOM 622 C CA . ASP A 1 87 ? 6.648 4.664 -2.887 1 96.81 87 ASP A CA 1
ATOM 623 C C . ASP A 1 87 ? 5.465 4.184 -3.725 1 96.81 87 ASP A C 1
ATOM 625 O O . ASP A 1 87 ? 5.504 3.088 -4.289 1 96.81 87 ASP A O 1
ATOM 629 N N . LEU A 1 88 ? 4.441 5.035 -3.801 1 98.12 88 LEU A N 1
ATOM 630 C CA . LEU A 1 88 ? 3.229 4.668 -4.523 1 98.12 88 LEU A CA 1
ATOM 631 C C . LEU A 1 88 ? 3.297 5.137 -5.973 1 98.12 88 LEU A C 1
ATOM 633 O O . LEU A 1 88 ? 2.273 5.199 -6.656 1 98.12 88 LEU A O 1
ATOM 637 N N . SER A 1 89 ? 4.473 5.453 -6.445 1 97.44 89 SER A N 1
ATOM 638 C CA . SER A 1 89 ? 4.633 5.969 -7.801 1 97.44 89 SER A CA 1
ATOM 639 C C . SER A 1 89 ? 5.316 4.949 -8.703 1 97.44 89 SER A C 1
ATOM 641 O O . SER A 1 89 ? 6.223 4.234 -8.266 1 97.44 89 SER A O 1
ATOM 643 N N . CYS A 1 90 ? 4.93 4.938 -9.875 1 98 90 CYS A N 1
ATOM 644 C CA . CYS A 1 90 ? 5.496 4.086 -10.914 1 98 90 CYS A CA 1
ATOM 645 C C . CYS A 1 90 ? 6.867 4.594 -11.344 1 98 90 CYS A C 1
ATOM 647 O O . CYS A 1 90 ? 7.02 5.766 -11.688 1 98 90 CYS A O 1
ATOM 649 N N . CYS A 1 91 ? 7.812 3.703 -11.406 1 96.62 91 CYS A N 1
ATOM 650 C CA . CYS A 1 91 ? 9.172 4.121 -11.734 1 96.62 91 CYS A CA 1
ATOM 651 C C . CYS A 1 91 ? 9.297 4.457 -13.211 1 96.62 91 CYS A C 1
ATOM 653 O O . CYS A 1 91 ? 10.289 5.055 -13.633 1 96.62 91 CYS A O 1
ATOM 655 N N . LEU A 1 92 ? 8.312 4.137 -13.977 1 96.81 92 LEU A N 1
ATOM 656 C CA . LEU A 1 92 ? 8.383 4.34 -15.422 1 96.81 92 LEU A CA 1
ATOM 657 C C . LEU A 1 92 ? 7.781 5.684 -15.812 1 96.81 92 LEU A C 1
ATOM 659 O O . LEU A 1 92 ? 8.281 6.355 -16.719 1 96.81 92 LEU A O 1
ATOM 663 N N . CYS A 1 93 ? 6.703 6.07 -15.227 1 96.56 93 CYS A N 1
ATOM 664 C CA . CYS A 1 93 ? 6.051 7.316 -15.617 1 96.56 93 CYS A CA 1
ATOM 665 C C . CYS A 1 93 ? 6.16 8.359 -14.508 1 96.56 93 CYS A C 1
ATOM 667 O O . CYS A 1 93 ? 5.797 9.516 -14.695 1 96.56 93 CYS A O 1
ATOM 669 N N . LEU A 1 94 ? 6.473 7.953 -13.281 1 94.94 94 LEU A N 1
ATOM 670 C CA . LEU A 1 94 ? 6.77 8.789 -12.117 1 94.94 94 LEU A CA 1
ATOM 671 C C . LEU A 1 94 ? 5.496 9.43 -11.57 1 94.94 94 LEU A C 1
ATOM 673 O O . LEU A 1 94 ? 5.559 10.43 -10.859 1 94.94 94 LEU A O 1
ATOM 677 N N . SER A 1 95 ? 4.328 8.867 -11.883 1 96 95 SER A N 1
ATOM 678 C CA . SER A 1 95 ? 3.047 9.211 -11.281 1 96 95 SER A CA 1
ATOM 679 C C . SER A 1 95 ? 2.521 8.078 -10.406 1 96 95 SER A C 1
ATOM 681 O O . SER A 1 95 ? 3 6.941 -10.508 1 96 95 SER A O 1
ATOM 683 N N . THR A 1 96 ? 1.6 8.414 -9.516 1 97.25 96 THR A N 1
ATOM 684 C CA . THR A 1 96 ? 0.994 7.355 -8.711 1 97.25 96 THR A CA 1
ATOM 685 C C . THR A 1 96 ? 0.395 6.277 -9.609 1 97.25 96 THR A C 1
ATOM 687 O O . THR A 1 96 ? -0.118 6.57 -10.695 1 97.25 96 THR A O 1
ATOM 690 N N . PHE A 1 97 ? 0.446 5.109 -9.164 1 98.62 97 PHE A N 1
ATOM 691 C CA . PHE A 1 97 ? 0.044 3.959 -9.961 1 98.62 97 PHE A CA 1
ATOM 692 C C . PHE A 1 97 ? -1.367 4.145 -10.508 1 98.62 97 PHE A C 1
ATOM 694 O O . PHE A 1 97 ? -2.281 4.512 -9.766 1 98.62 97 PHE A O 1
ATOM 701 N N . GLU A 1 98 ? -1.537 3.961 -11.742 1 98.56 98 GLU A N 1
ATOM 702 C CA . GLU A 1 98 ? -2.846 3.785 -12.359 1 98.56 98 GLU A CA 1
ATOM 703 C C . GLU A 1 98 ? -3.109 2.318 -12.688 1 98.56 98 GLU A C 1
ATOM 705 O O . GLU A 1 98 ? -2.367 1.704 -13.461 1 98.56 98 GLU A O 1
ATOM 710 N N . ARG A 1 99 ? -4.152 1.759 -12.055 1 98.56 99 ARG A N 1
ATOM 711 C CA . ARG A 1 99 ? -4.426 0.33 -12.18 1 98.56 99 ARG A CA 1
ATOM 712 C C . ARG A 1 99 ? -3.182 -0.495 -11.867 1 98.56 99 ARG A C 1
ATOM 714 O O . ARG A 1 99 ? -2.637 -1.168 -12.742 1 98.56 99 ARG A O 1
ATOM 721 N N . PRO A 1 100 ? -2.783 -0.453 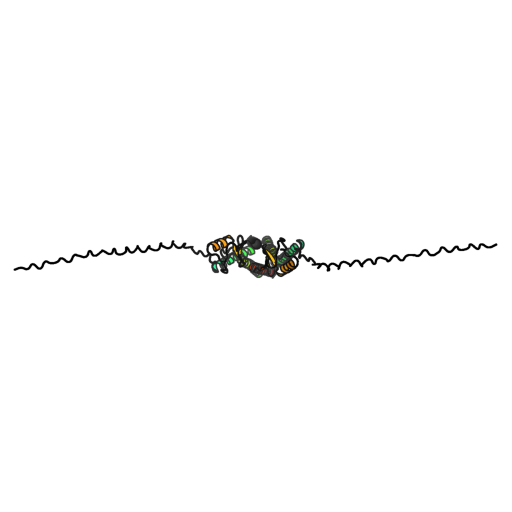-10.633 1 98.81 100 PRO A N 1
ATOM 722 C CA . PRO A 1 100 ? -1.512 -1.077 -10.25 1 98.81 100 PRO A CA 1
ATOM 723 C C . PRO A 1 100 ? -1.486 -2.578 -10.531 1 98.81 100 PRO A C 1
ATOM 725 O O . PRO A 1 100 ? -2.48 -3.27 -10.297 1 98.81 100 PRO A O 1
ATOM 728 N N . VAL A 1 101 ? -0.368 -3.037 -11.016 1 98.81 101 VAL A N 1
ATOM 729 C CA . VAL A 1 101 ? -0.147 -4.457 -11.273 1 98.81 101 VAL A CA 1
ATOM 730 C C . VAL A 1 101 ? 1.142 -4.91 -10.594 1 98.81 101 VAL A C 1
ATOM 732 O O . VAL A 1 101 ? 2.051 -4.105 -10.375 1 98.81 101 VAL A O 1
ATOM 735 N N . ARG A 1 102 ? 1.165 -6.125 -10.258 1 98.56 102 ARG A N 1
ATOM 736 C CA . ARG A 1 102 ? 2.279 -6.746 -9.547 1 98.56 102 ARG A CA 1
ATOM 737 C C . ARG A 1 102 ? 2.9 -7.863 -10.383 1 98.56 102 ARG A C 1
ATOM 739 O O . ARG A 1 102 ? 2.186 -8.68 -10.969 1 98.56 102 ARG A O 1
ATOM 746 N N . THR A 1 103 ? 4.18 -7.855 -10.445 1 98.31 103 THR A N 1
ATOM 747 C CA . THR A 1 103 ? 4.895 -8.914 -11.148 1 98.31 103 THR A CA 1
ATOM 748 C C . THR A 1 103 ? 5.242 -10.055 -10.195 1 98.31 103 THR A C 1
ATOM 750 O O . THR A 1 103 ? 5.082 -9.93 -8.984 1 98.31 103 THR A O 1
ATOM 753 N N . SER A 1 104 ? 5.727 -11.188 -10.742 1 96.94 104 SER A N 1
ATOM 754 C CA . SER A 1 104 ? 6.121 -12.344 -9.953 1 96.94 104 SER A CA 1
ATOM 755 C C . SER A 1 104 ? 7.305 -12.023 -9.047 1 96.94 104 SER A C 1
ATOM 757 O O . SER A 1 104 ? 7.488 -12.648 -8 1 96.94 104 SER A O 1
ATOM 759 N N . CYS A 1 105 ? 8.086 -11.062 -9.453 1 97.62 105 CYS A N 1
ATOM 760 C CA . CYS A 1 105 ? 9.203 -10.617 -8.625 1 97.62 105 CYS A CA 1
ATOM 761 C C . CYS A 1 105 ? 8.742 -9.625 -7.566 1 97.62 105 CYS A C 1
ATOM 763 O O . CYS A 1 105 ? 9.562 -9.047 -6.855 1 97.62 105 CYS A O 1
ATOM 765 N N . LYS A 1 106 ? 7.488 -9.312 -7.504 1 97.56 106 LYS A N 1
ATOM 766 C CA . LYS A 1 106 ? 6.809 -8.586 -6.438 1 97.56 106 LYS A CA 1
ATOM 767 C C . LYS A 1 106 ? 7.027 -7.082 -6.566 1 97.56 106 LYS A C 1
ATOM 769 O O . LYS A 1 106 ? 7.027 -6.359 -5.566 1 97.56 106 LYS A O 1
ATOM 774 N N . HIS A 1 107 ? 7.195 -6.621 -7.801 1 98.25 107 HIS A N 1
ATOM 775 C CA . HIS A 1 107 ? 7.277 -5.191 -8.062 1 98.25 107 HIS A CA 1
ATOM 776 C C . HIS A 1 107 ? 5.988 -4.672 -8.688 1 98.25 107 HIS A C 1
ATOM 778 O O . HIS A 1 107 ? 5.277 -5.418 -9.367 1 98.25 107 HIS A O 1
ATOM 784 N N . TYR A 1 108 ? 5.742 -3.404 -8.469 1 98.69 108 TYR A N 1
ATOM 785 C CA . TYR A 1 108 ? 4.484 -2.811 -8.914 1 98.69 108 TYR A CA 1
ATOM 786 C C . TYR A 1 108 ? 4.73 -1.746 -9.977 1 98.69 108 TYR A C 1
ATOM 788 O O . TYR A 1 108 ? 5.73 -1.029 -9.922 1 98.69 108 TYR A O 1
ATOM 796 N N . TYR A 1 109 ? 3.773 -1.602 -10.883 1 98.62 109 TYR A N 1
ATOM 797 C CA . TYR A 1 109 ? 3.746 -0.634 -11.969 1 98.62 109 TYR A CA 1
ATOM 798 C C . TYR A 1 109 ? 2.314 -0.283 -12.352 1 98.62 109 TYR A C 1
ATOM 800 O O . TYR A 1 109 ? 1.371 -0.97 -11.953 1 98.62 109 TYR A O 1
ATOM 808 N N . CYS A 1 110 ? 2.146 0.814 -13.094 1 98.75 110 CYS A N 1
ATOM 809 C CA . CYS A 1 110 ? 0.892 0.956 -13.82 1 98.75 110 CYS A CA 1
ATOM 810 C C . CYS A 1 110 ? 0.703 -0.189 -14.805 1 98.75 110 CYS A C 1
ATOM 812 O O . CYS A 1 110 ? 1.67 -0.666 -15.406 1 98.75 110 CYS A O 1
ATOM 814 N N . ALA A 1 111 ? -0.456 -0.521 -14.984 1 98.75 111 ALA A N 1
ATOM 815 C CA . ALA A 1 111 ? -0.746 -1.58 -15.945 1 98.75 111 ALA A CA 1
ATOM 816 C C . ALA A 1 111 ? -0.244 -1.207 -17.344 1 98.75 111 ALA A C 1
ATOM 818 O O . ALA A 1 111 ? 0.444 -1.997 -17.984 1 98.75 111 ALA A O 1
ATOM 819 N N . GLU A 1 112 ? -0.542 0.006 -17.766 1 98.5 112 GLU A N 1
ATOM 820 C CA . GLU A 1 112 ? -0.176 0.429 -19.125 1 98.5 112 GLU A CA 1
ATOM 821 C C . GLU A 1 112 ? 1.336 0.588 -19.25 1 98.5 112 GLU A C 1
ATOM 823 O O . GLU A 1 112 ? 1.916 0.209 -20.281 1 98.5 112 GLU A O 1
ATOM 828 N N . CYS A 1 113 ? 1.959 1.118 -18.25 1 98.44 113 CYS A N 1
ATOM 829 C CA . CYS A 1 113 ? 3.406 1.294 -18.281 1 98.44 113 CYS A CA 1
ATOM 830 C C . CYS A 1 113 ? 4.117 -0.048 -18.422 1 98.44 113 CYS A C 1
ATOM 832 O O . CYS A 1 113 ? 5.023 -0.201 -19.234 1 98.44 113 CYS A O 1
ATOM 834 N N . LEU A 1 114 ? 3.695 -0.989 -17.609 1 98.38 114 LEU A N 1
ATOM 835 C CA . LEU A 1 114 ? 4.344 -2.295 -17.672 1 98.38 114 LEU A CA 1
ATOM 836 C C . LEU A 1 114 ? 4.086 -2.975 -19 1 98.38 114 LEU A C 1
ATOM 838 O O . LEU A 1 114 ? 4.988 -3.582 -19.594 1 98.38 114 LEU A O 1
ATOM 842 N N . ASN A 1 115 ? 2.865 -2.916 -19.422 1 98 115 ASN A N 1
ATOM 843 C CA . ASN A 1 115 ? 2.533 -3.521 -20.703 1 98 115 ASN A CA 1
ATOM 844 C C . ASN A 1 115 ? 3.43 -2.994 -21.812 1 98 115 ASN A C 1
ATOM 846 O O . ASN A 1 115 ? 3.926 -3.77 -22.641 1 98 115 ASN A O 1
ATOM 850 N N . GLU A 1 116 ? 3.584 -1.75 -21.859 1 97.75 116 GLU A N 1
ATOM 851 C CA . GLU A 1 116 ? 4.441 -1.135 -22.859 1 97.75 116 GLU A CA 1
ATOM 852 C C . GLU A 1 116 ? 5.891 -1.594 -22.719 1 97.75 116 GLU A C 1
ATOM 854 O O . GLU A 1 116 ? 6.559 -1.895 -23.703 1 97.75 116 GLU A O 1
ATOM 859 N N . SER A 1 117 ? 6.316 -1.64 -21.469 1 97.44 117 SER A N 1
ATOM 860 C CA . SER A 1 117 ? 7.688 -2.068 -21.203 1 97.44 117 SER A CA 1
ATOM 861 C C . SER A 1 117 ? 7.91 -3.51 -21.641 1 97.44 117 SER A C 1
ATOM 863 O O . SER A 1 117 ? 8.938 -3.824 -22.25 1 97.44 117 SER A O 1
ATOM 865 N N . LEU A 1 118 ? 6.953 -4.359 -21.438 1 97.25 118 LEU A N 1
ATOM 866 C CA . LEU A 1 118 ? 7.086 -5.781 -21.719 1 97.25 118 LEU A CA 1
ATOM 867 C C . LEU A 1 118 ? 7.039 -6.035 -23.234 1 97.25 118 LEU A C 1
ATOM 869 O O . LEU A 1 118 ? 7.535 -7.059 -23.703 1 97.25 118 LEU A O 1
ATOM 873 N N . ARG A 1 119 ? 6.363 -5.195 -23.953 1 96.56 119 ARG A N 1
ATOM 874 C CA . ARG A 1 119 ? 6.355 -5.297 -25.406 1 96.56 119 ARG A CA 1
ATOM 875 C C . ARG A 1 119 ? 7.762 -5.133 -25.969 1 96.56 119 ARG A C 1
ATOM 877 O O . ARG A 1 119 ? 8.094 -5.723 -27 1 96.56 119 ARG A O 1
ATOM 884 N N . ARG A 1 120 ? 8.531 -4.43 -25.219 1 95.25 120 ARG A N 1
ATOM 885 C CA . ARG A 1 120 ? 9.898 -4.168 -25.656 1 95.25 120 ARG A CA 1
ATOM 886 C C . ARG A 1 120 ? 10.852 -5.254 -25.172 1 95.25 120 ARG A C 1
ATOM 888 O O . ARG A 1 120 ? 11.656 -5.773 -25.938 1 95.25 120 ARG A O 1
ATOM 895 N N . LYS A 1 121 ? 10.805 -5.449 -23.922 1 96.56 121 LYS A N 1
ATOM 896 C CA . LYS A 1 121 ? 11.641 -6.465 -23.281 1 96.56 121 LYS A CA 1
ATOM 897 C C . LYS A 1 121 ? 10.891 -7.176 -22.172 1 96.56 121 LYS A C 1
ATOM 899 O O . LYS A 1 121 ? 10.289 -6.527 -21.297 1 96.56 121 LYS A O 1
ATOM 904 N N . GLN A 1 122 ? 10.945 -8.453 -22.156 1 97.62 122 GLN A N 1
ATOM 905 C CA . GLN A 1 122 ? 10.242 -9.258 -21.156 1 97.62 122 GLN A CA 1
ATOM 906 C C . GLN A 1 122 ? 11.047 -9.367 -19.875 1 97.62 122 GLN A C 1
ATOM 908 O O . GLN A 1 122 ? 11.523 -10.453 -19.531 1 97.62 122 GLN A O 1
ATOM 913 N N . GLN A 1 123 ? 11.133 -8.344 -19.188 1 97.69 123 GLN A N 1
ATOM 914 C CA . GLN A 1 123 ? 11.805 -8.305 -17.891 1 97.69 123 GLN A CA 1
ATOM 915 C C . GLN A 1 123 ? 11.211 -7.219 -17 1 97.69 123 GLN A C 1
ATOM 917 O O . GLN A 1 123 ? 10.641 -6.242 -17.484 1 97.69 123 GLN A O 1
ATOM 922 N N . CYS A 1 124 ? 11.367 -7.391 -15.75 1 97.94 124 CYS A N 1
ATOM 923 C CA . CYS A 1 124 ? 10.969 -6.363 -14.789 1 97.94 124 CYS A CA 1
ATOM 924 C C . CYS A 1 124 ? 11.875 -5.145 -14.898 1 97.94 124 CYS A C 1
ATOM 926 O O . CYS A 1 124 ? 13.102 -5.262 -14.789 1 97.94 124 CYS A O 1
ATOM 928 N N . PRO A 1 125 ? 11.406 -3.994 -15.023 1 97.19 125 PRO A N 1
ATOM 929 C CA . PRO A 1 125 ? 12.227 -2.791 -15.188 1 97.19 125 PRO A CA 1
ATOM 930 C C . PRO A 1 125 ? 13.102 -2.506 -13.969 1 97.19 125 PRO A C 1
ATOM 932 O O . PRO A 1 125 ? 14.164 -1.889 -14.094 1 97.19 125 PRO A O 1
ATOM 935 N N . LEU A 1 126 ? 12.703 -2.996 -12.859 1 95.94 126 LEU A N 1
ATOM 936 C CA . LEU A 1 126 ? 13.406 -2.641 -11.625 1 95.94 126 LEU A CA 1
ATOM 937 C C . LEU A 1 126 ? 14.516 -3.639 -11.328 1 95.94 126 LEU A C 1
ATOM 939 O O . LEU A 1 126 ? 15.641 -3.244 -11.023 1 95.94 126 LEU A O 1
ATOM 943 N N . CYS A 1 127 ? 14.25 -4.898 -11.43 1 96.62 127 CYS A N 1
ATOM 944 C CA . CYS A 1 127 ? 15.234 -5.871 -10.969 1 96.62 127 CYS A CA 1
ATOM 945 C C . CYS A 1 127 ? 15.781 -6.691 -12.125 1 96.62 127 CYS A C 1
ATOM 947 O O . CYS A 1 127 ? 16.703 -7.5 -11.945 1 96.62 127 CYS A O 1
ATOM 949 N N . LYS A 1 128 ? 15.188 -6.668 -13.242 1 96.81 128 LYS A N 1
ATOM 950 C CA . LYS A 1 128 ? 15.641 -7.266 -14.492 1 96.81 128 LYS A CA 1
ATOM 951 C C . LYS A 1 128 ? 15.336 -8.758 -14.531 1 96.81 128 LYS A C 1
ATOM 953 O O . LYS A 1 128 ? 15.789 -9.469 -15.438 1 96.81 128 LYS A O 1
ATOM 958 N N . GLU A 1 129 ? 14.578 -9.227 -13.625 1 97.94 129 GLU A N 1
ATOM 959 C CA . GLU A 1 129 ? 14.109 -10.609 -13.688 1 97.94 129 GLU A CA 1
ATOM 960 C C . GLU A 1 129 ? 13.18 -10.82 -14.883 1 97.94 129 GLU A C 1
ATOM 962 O O . GLU A 1 129 ? 12.438 -9.914 -15.258 1 97.94 129 GLU A O 1
ATOM 967 N N . LYS A 1 130 ? 13.125 -12 -15.383 1 98.38 130 LYS A N 1
ATOM 968 C CA . LYS A 1 130 ? 12.242 -12.328 -16.5 1 98.38 130 LYS A CA 1
ATOM 969 C C . LYS A 1 130 ? 10.781 -12.258 -16.078 1 98.38 130 LYS A C 1
ATOM 971 O O . LYS A 1 130 ? 10.391 -12.836 -15.062 1 98.38 130 LYS A O 1
ATOM 976 N N . VAL A 1 131 ? 10.031 -11.555 -16.859 1 98.25 131 VAL A N 1
ATOM 977 C CA . VAL A 1 131 ? 8.602 -11.383 -16.625 1 98.25 131 VAL A CA 1
ATOM 978 C C . VAL A 1 131 ? 7.844 -11.398 -17.938 1 98.25 131 VAL A C 1
ATOM 980 O O . VAL A 1 131 ? 8.25 -10.75 -18.906 1 98.25 131 VAL A O 1
ATOM 983 N N . THR A 1 132 ? 6.797 -12.156 -17.969 1 98 132 THR A N 1
ATOM 984 C CA . THR A 1 132 ? 5.871 -12.156 -19.094 1 98 132 THR A CA 1
ATOM 985 C C . THR A 1 132 ? 4.477 -11.727 -18.641 1 98 132 THR A C 1
ATOM 987 O O . THR A 1 132 ? 4.246 -11.484 -17.453 1 98 132 THR A O 1
ATOM 990 N N . ARG A 1 133 ? 3.578 -11.57 -19.547 1 96.88 133 ARG A N 1
ATOM 991 C CA . ARG A 1 133 ? 2.221 -11.141 -19.234 1 96.88 133 ARG A CA 1
ATOM 992 C C . ARG A 1 133 ? 1.552 -12.102 -18.25 1 96.88 133 ARG A C 1
ATOM 994 O O . ARG A 1 133 ? 0.705 -11.695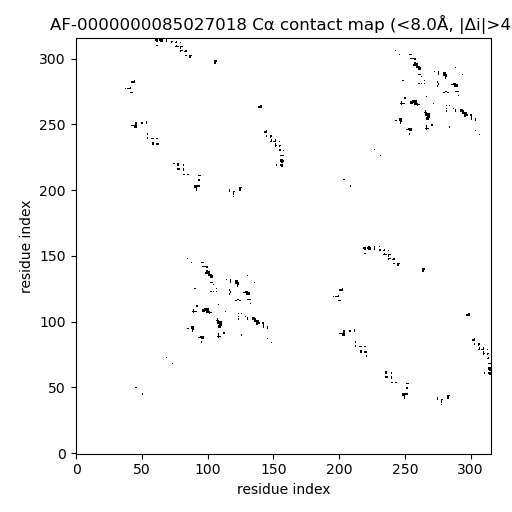 -17.453 1 96.88 133 ARG A O 1
ATOM 1001 N N . ARG A 1 134 ? 1.97 -13.344 -18.266 1 97.44 134 ARG A N 1
ATOM 1002 C CA . ARG A 1 134 ? 1.391 -14.359 -17.406 1 97.44 134 ARG A CA 1
ATOM 1003 C C . ARG A 1 134 ? 1.84 -14.164 -15.953 1 97.44 134 ARG A C 1
ATOM 1005 O O . ARG A 1 134 ? 1.237 -14.719 -15.031 1 97.44 134 ARG A O 1
ATOM 1012 N N . ASP A 1 135 ? 2.863 -13.391 -15.797 1 97.94 135 ASP A N 1
ATOM 1013 C CA . ASP A 1 135 ? 3.453 -13.172 -14.484 1 97.94 135 ASP A CA 1
ATOM 1014 C C . ASP A 1 135 ? 2.889 -11.906 -13.836 1 97.94 135 ASP A C 1
ATOM 1016 O O . ASP A 1 135 ? 3.4 -11.445 -12.812 1 97.94 135 ASP A O 1
ATOM 1020 N N . VAL A 1 136 ? 1.878 -11.359 -14.453 1 98.38 136 VAL A N 1
ATOM 1021 C CA . VAL A 1 136 ? 1.38 -10.055 -14.016 1 98.38 136 VAL A CA 1
ATOM 1022 C C . VAL A 1 136 ? -0.04 -10.203 -13.477 1 98.38 136 VAL A C 1
ATOM 1024 O O . VAL A 1 136 ? -0.886 -10.844 -14.102 1 98.38 136 VAL A O 1
ATOM 1027 N N . GLU A 1 137 ? -0.227 -9.641 -12.32 1 98 137 GLU A N 1
ATOM 1028 C CA . GLU A 1 137 ? -1.547 -9.688 -11.695 1 98 137 GLU A CA 1
ATOM 1029 C C . GLU A 1 137 ? -1.993 -8.305 -11.234 1 98 137 GLU A C 1
ATOM 1031 O O . GLU A 1 137 ? -1.175 -7.5 -10.781 1 98 137 GLU A O 1
ATOM 1036 N N . ASP A 1 138 ? -3.246 -8.07 -11.336 1 97.88 138 ASP A N 1
ATOM 1037 C CA . ASP A 1 138 ? -3.797 -6.867 -10.719 1 97.88 138 ASP A CA 1
ATOM 1038 C C . ASP A 1 138 ? -3.752 -6.965 -9.195 1 97.88 138 ASP A C 1
ATOM 1040 O O . ASP A 1 138 ? -3.623 -8.055 -8.641 1 97.88 138 ASP A O 1
ATOM 1044 N N . ASP A 1 139 ? -3.861 -5.875 -8.539 1 97.88 139 ASP A N 1
ATOM 1045 C CA . ASP A 1 139 ? -3.896 -5.844 -7.078 1 97.88 139 ASP A CA 1
ATOM 1046 C C . ASP A 1 139 ? -4.879 -4.789 -6.578 1 97.88 139 ASP A C 1
ATOM 1048 O O . ASP A 1 139 ? -4.543 -3.604 -6.504 1 97.88 139 ASP A O 1
ATOM 1052 N N . ASP A 1 140 ? -6.02 -5.258 -6.184 1 97.56 140 ASP A N 1
ATOM 1053 C CA . ASP A 1 140 ? -7.086 -4.352 -5.77 1 97.56 140 ASP A CA 1
ATOM 1054 C C . ASP A 1 140 ? -6.738 -3.65 -4.461 1 97.56 140 ASP A C 1
ATOM 1056 O O . ASP A 1 140 ? -7.188 -2.531 -4.207 1 97.56 140 ASP A O 1
ATOM 1060 N N . PHE A 1 141 ? -6.02 -4.316 -3.658 1 98.31 141 PHE A N 1
ATOM 1061 C CA . PHE A 1 141 ? -5.609 -3.713 -2.395 1 98.31 141 PHE A CA 1
ATOM 1062 C C . PHE A 1 141 ? -4.758 -2.473 -2.639 1 98.31 141 PHE A C 1
ATOM 1064 O O . PHE A 1 141 ? -5.043 -1.401 -2.098 1 98.31 141 PHE A O 1
ATOM 1071 N N . VAL A 1 142 ? -3.723 -2.621 -3.463 1 98.69 142 VAL A N 1
ATOM 1072 C CA . VAL A 1 142 ? -2.83 -1.502 -3.742 1 98.69 142 VAL A CA 1
ATOM 1073 C C . VAL A 1 142 ? -3.592 -0.409 -4.492 1 98.69 142 VAL A C 1
ATOM 1075 O O . VAL A 1 142 ? -3.355 0.781 -4.273 1 98.69 142 VAL A O 1
ATOM 1078 N N . ALA A 1 143 ? -4.516 -0.783 -5.336 1 98.69 143 ALA A N 1
ATOM 1079 C CA . ALA A 1 143 ? -5.355 0.205 -6.008 1 98.69 143 ALA A CA 1
ATOM 1080 C C . ALA A 1 143 ? -6.117 1.057 -4.996 1 98.69 143 ALA A C 1
ATOM 1082 O O . ALA A 1 143 ? -6.207 2.277 -5.145 1 98.69 143 ALA A O 1
ATOM 1083 N N . ALA A 1 144 ? -6.66 0.413 -4.02 1 98.25 144 ALA A N 1
ATOM 1084 C CA . ALA A 1 144 ? -7.402 1.134 -2.986 1 98.25 144 ALA A CA 1
ATOM 1085 C C . ALA A 1 144 ? -6.484 2.07 -2.205 1 98.25 144 ALA A C 1
ATOM 1087 O O . ALA A 1 144 ? -6.863 3.199 -1.888 1 98.25 144 ALA A O 1
ATOM 1088 N N . VAL A 1 145 ? -5.34 1.575 -1.877 1 98.56 145 VAL A N 1
ATOM 1089 C CA . VAL A 1 145 ? -4.363 2.367 -1.133 1 98.56 145 VAL A CA 1
ATOM 1090 C C . VAL A 1 145 ? -4.008 3.623 -1.925 1 98.56 145 VAL A C 1
ATOM 1092 O O . VAL A 1 145 ? -3.992 4.727 -1.376 1 98.56 145 VAL A O 1
ATOM 1095 N N . VAL A 1 146 ? -3.773 3.471 -3.191 1 98.5 146 VAL A N 1
ATOM 1096 C CA . VAL A 1 146 ? -3.408 4.59 -4.051 1 98.5 146 VAL A CA 1
ATOM 1097 C C . VAL A 1 146 ? -4.57 5.578 -4.137 1 98.5 146 VAL A C 1
ATOM 1099 O O . VAL A 1 146 ? -4.363 6.793 -4.098 1 98.5 146 VAL A O 1
ATOM 1102 N N . TRP A 1 147 ? -5.715 5.059 -4.293 1 97.62 147 TRP A N 1
ATOM 1103 C CA . TRP A 1 147 ? -6.898 5.906 -4.359 1 97.62 147 TRP A CA 1
ATOM 1104 C C . TRP A 1 147 ? -7.016 6.777 -3.113 1 97.62 147 TRP A C 1
ATOM 1106 O O . TRP A 1 147 ? -7.242 7.984 -3.211 1 97.62 147 TRP A O 1
ATOM 1116 N N . LYS A 1 148 ? -6.879 6.234 -2.008 1 96.88 148 LYS A N 1
ATOM 1117 C CA . LYS A 1 148 ? -6.984 6.98 -0.759 1 96.88 148 LYS A CA 1
ATOM 1118 C C . LYS A 1 148 ? -5.852 7.992 -0.624 1 96.88 148 LYS A C 1
ATOM 1120 O O . LYS A 1 148 ? -6.066 9.117 -0.168 1 96.88 148 LYS A O 1
ATOM 1125 N N . TYR A 1 149 ? -4.656 7.566 -1.032 1 96.62 149 TYR A N 1
ATOM 1126 C CA . TYR A 1 149 ? -3.537 8.5 -1.024 1 96.62 149 TYR A CA 1
ATOM 1127 C C . TYR A 1 149 ? -3.855 9.734 -1.86 1 96.62 149 TYR A C 1
ATOM 1129 O O . TYR A 1 149 ? -3.615 10.867 -1.427 1 96.62 149 TYR A O 1
ATOM 1137 N N . ARG A 1 150 ? -4.426 9.523 -3.055 1 94.38 150 ARG A N 1
ATOM 1138 C CA . ARG A 1 150 ? -4.77 10.633 -3.936 1 94.38 150 ARG A CA 1
ATOM 1139 C C . ARG A 1 150 ? -5.785 11.562 -3.277 1 94.38 150 ARG A C 1
ATOM 1141 O O . ARG A 1 150 ? -5.715 12.781 -3.436 1 94.38 150 ARG A O 1
ATOM 1148 N N . ARG A 1 151 ? -6.68 11.008 -2.561 1 92.69 151 ARG A N 1
ATOM 1149 C CA . ARG A 1 151 ? -7.699 11.797 -1.879 1 92.69 151 ARG A CA 1
ATOM 1150 C C . ARG A 1 151 ? -7.082 12.641 -0.769 1 92.69 151 ARG A C 1
ATOM 1152 O O . ARG A 1 151 ? -7.492 13.781 -0.549 1 92.69 151 ARG A O 1
ATOM 1159 N N . ILE A 1 152 ? -6.164 12.078 -0.065 1 92.25 152 ILE A N 1
ATOM 1160 C CA . ILE A 1 152 ? -5.457 12.797 0.986 1 92.25 152 ILE A CA 1
ATOM 1161 C C . ILE A 1 152 ? -4.738 14.008 0.388 1 92.25 152 ILE A C 1
ATOM 1163 O O . ILE A 1 152 ? -4.836 15.117 0.913 1 92.25 152 ILE A O 1
ATOM 1167 N N . VAL A 1 153 ? -4.059 13.781 -0.749 1 90.31 153 VAL A N 1
ATOM 1168 C CA . VAL A 1 153 ? -3.289 14.844 -1.395 1 90.31 153 VAL A CA 1
ATOM 1169 C C . VAL A 1 153 ? -4.23 15.922 -1.912 1 90.31 153 VAL A C 1
ATOM 1171 O O . VAL A 1 153 ? -3.938 17.125 -1.793 1 90.31 153 VAL A O 1
ATOM 1174 N N . THR A 1 154 ? -5.355 15.5 -2.449 1 88.62 154 THR A N 1
ATOM 1175 C CA . THR A 1 154 ? -6.336 16.453 -2.961 1 88.62 154 THR A CA 1
ATOM 1176 C C . THR A 1 154 ? -6.906 17.297 -1.829 1 88.62 154 THR A C 1
ATOM 1178 O O . THR A 1 154 ? -7.133 18.5 -2 1 88.62 154 THR A O 1
ATOM 1181 N N . ALA A 1 155 ? -7.164 16.688 -0.672 1 84.69 155 ALA A N 1
ATOM 1182 C CA . ALA A 1 155 ? -7.711 17.391 0.479 1 84.69 155 ALA A CA 1
ATOM 1183 C C . ALA A 1 155 ? -6.703 18.406 1.028 1 84.69 155 ALA A C 1
ATOM 1185 O O . ALA A 1 155 ? -7.086 19.438 1.562 1 84.69 155 ALA A O 1
ATOM 1186 N N . ALA A 1 156 ? -5.473 18.062 0.837 1 78.69 156 ALA A N 1
ATOM 1187 C CA . ALA A 1 156 ? -4.441 18.984 1.303 1 78.69 156 ALA A CA 1
ATOM 1188 C C . ALA A 1 156 ? -4.379 20.234 0.422 1 78.69 156 ALA A C 1
ATOM 1190 O O . ALA A 1 156 ? -4.004 21.312 0.887 1 78.69 156 ALA A O 1
ATOM 1191 N N . ASN A 1 157 ? -4.727 20.031 -0.875 1 73.5 157 ASN A N 1
ATOM 1192 C CA . ASN A 1 157 ? -4.633 21.125 -1.841 1 73.5 157 ASN A CA 1
ATOM 1193 C C . ASN A 1 157 ? -5.941 21.891 -1.944 1 73.5 157 ASN A C 1
ATOM 1195 O O . ASN A 1 157 ? -6.02 22.906 -2.641 1 73.5 157 ASN A O 1
ATOM 1199 N N . ALA A 1 158 ? -7.055 21.391 -1.37 1 62.62 158 ALA A N 1
ATOM 1200 C CA . ALA A 1 158 ? -8.32 22.109 -1.449 1 62.62 158 ALA A CA 1
ATOM 1201 C C . ALA A 1 158 ? -8.352 23.281 -0.463 1 62.62 158 ALA A C 1
ATOM 1203 O O . ALA A 1 158 ? -7.699 23.234 0.581 1 62.62 158 ALA A O 1
ATOM 1204 N N . MET B 1 1 ? 68.562 17.5 -103.625 1 33.22 1 MET B N 1
ATOM 1205 C CA . MET B 1 1 ? 67.938 16.234 -103.938 1 33.22 1 MET B CA 1
ATOM 1206 C C . MET B 1 1 ? 67.375 15.516 -102.688 1 33.22 1 MET B C 1
ATOM 1208 O O . MET B 1 1 ? 68.188 15.281 -101.75 1 33.22 1 MET B O 1
ATOM 1212 N N . ALA B 1 2 ? 66 15.328 -102.688 1 26.39 2 ALA B N 1
ATOM 1213 C CA . ALA B 1 2 ? 64.875 15.109 -101.75 1 26.39 2 ALA B CA 1
ATOM 1214 C C . ALA B 1 2 ? 64.875 13.664 -101.25 1 26.39 2 ALA B C 1
ATOM 1216 O O . ALA B 1 2 ? 65.312 12.758 -101.938 1 26.39 2 ALA B O 1
ATOM 1217 N N . SER B 1 3 ? 64.375 13.508 -99.875 1 27.16 3 SER B N 1
ATOM 1218 C CA . SER B 1 3 ? 64.312 12.984 -98.5 1 27.16 3 SER B CA 1
ATOM 1219 C C . SER B 1 3 ? 63.344 11.797 -98.438 1 27.16 3 SER B C 1
ATOM 1221 O O . SER B 1 3 ? 62.906 11.414 -97.375 1 27.16 3 SER B O 1
ATOM 1223 N N . LYS B 1 4 ? 63.156 10.883 -99.688 1 29.72 4 LYS B N 1
ATOM 1224 C CA . LYS B 1 4 ? 61.875 10.188 -99.625 1 29.72 4 LYS B CA 1
ATOM 1225 C C . LYS B 1 4 ? 61.969 8.977 -98.688 1 29.72 4 LYS B C 1
ATOM 1227 O O . LYS B 1 4 ? 62.656 8 -99 1 29.72 4 LYS B O 1
ATOM 1232 N N . LYS B 1 5 ? 61.875 9.227 -97.25 1 34.16 5 LYS B N 1
ATOM 1233 C CA . LYS B 1 5 ? 62.031 8.25 -96.188 1 34.16 5 LYS B CA 1
ATOM 1234 C C . LYS B 1 5 ? 60.906 7.215 -96.25 1 34.16 5 LYS B C 1
ATOM 1236 O O . LYS B 1 5 ? 59.719 7.562 -96.125 1 34.16 5 LYS B O 1
ATOM 1241 N N . ARG B 1 6 ? 61.156 6.102 -97.125 1 31.31 6 ARG B N 1
ATOM 1242 C CA . ARG B 1 6 ? 60.094 5.121 -97.375 1 31.31 6 ARG B CA 1
ATOM 1243 C C . ARG B 1 6 ? 59.719 4.414 -96.062 1 31.31 6 ARG B C 1
ATOM 1245 O O . ARG B 1 6 ? 60.562 4.121 -95.25 1 31.31 6 ARG B O 1
ATOM 1252 N N . SER B 1 7 ? 58.406 4.434 -95.562 1 29.16 7 SER B N 1
ATOM 1253 C CA . SER B 1 7 ? 57.406 4.191 -94.562 1 29.16 7 SER B CA 1
ATOM 1254 C C . SER B 1 7 ? 57.156 2.699 -94.375 1 29.16 7 SER B C 1
ATOM 1256 O O . SER B 1 7 ? 56.562 2.047 -95.25 1 29.16 7 SER B O 1
ATOM 1258 N N . SER B 1 8 ? 58.281 1.883 -94 1 32.25 8 SER B N 1
ATOM 1259 C CA . SER B 1 8 ? 58.062 0.44 -93.938 1 32.25 8 SER B CA 1
ATOM 1260 C C . SER B 1 8 ? 56.938 0.079 -93 1 32.25 8 SER B C 1
ATOM 1262 O O . SER B 1 8 ? 56.875 0.574 -91.875 1 32.25 8 SER B O 1
ATOM 1264 N N . GLY B 1 9 ? 55.719 -0.279 -93.5 1 26.53 9 GLY B N 1
ATOM 1265 C CA . GLY B 1 9 ? 54.406 -0.513 -92.875 1 26.53 9 GLY B CA 1
ATOM 1266 C C . GLY B 1 9 ? 54.344 -1.783 -92.062 1 26.53 9 GLY B C 1
ATOM 1267 O O . GLY B 1 9 ? 54.781 -2.848 -92.5 1 26.53 9 GLY B O 1
ATOM 1268 N N . ALA B 1 10 ? 54.5 -1.816 -90.625 1 36.59 10 ALA B N 1
ATOM 1269 C CA . ALA B 1 10 ? 54.531 -2.717 -89.5 1 36.59 10 ALA B CA 1
ATOM 1270 C C . ALA B 1 10 ? 53.25 -3.57 -89.438 1 36.59 10 ALA B C 1
ATOM 1272 O O . ALA B 1 10 ? 52.156 -3.041 -89.312 1 36.59 10 ALA B O 1
ATOM 1273 N N . ALA B 1 11 ? 53.312 -4.676 -90.188 1 31.42 11 ALA B N 1
ATOM 1274 C CA . ALA B 1 11 ? 52.094 -5.465 -90.375 1 31.42 11 ALA B CA 1
ATOM 1275 C C . ALA B 1 11 ? 51.5 -5.898 -89 1 31.42 11 ALA B C 1
ATOM 1277 O O . ALA B 1 11 ? 52.25 -5.969 -88 1 31.42 11 ALA B O 1
ATOM 1278 N N . ALA B 1 12 ? 50.281 -6.5 -88.938 1 39.91 12 ALA B N 1
ATOM 1279 C CA . ALA B 1 12 ? 48.938 -6.617 -88.375 1 39.91 12 ALA B CA 1
ATOM 1280 C C . ALA B 1 12 ? 48.844 -7.805 -87.375 1 39.91 12 ALA B C 1
ATOM 1282 O O . ALA B 1 12 ? 48.969 -8.961 -87.812 1 39.91 12 ALA B O 1
ATOM 1283 N N . THR B 1 13 ? 49.719 -7.984 -86.312 1 42.06 13 THR B N 1
ATOM 1284 C CA . THR B 1 13 ? 49.625 -9.273 -85.625 1 42.06 13 THR B CA 1
ATOM 1285 C C . THR B 1 13 ? 48.188 -9.516 -85.125 1 42.06 13 THR B C 1
ATOM 1287 O O . THR B 1 13 ? 47.5 -8.578 -84.688 1 42.06 13 THR B O 1
ATOM 1290 N N . PRO B 1 14 ? 47.594 -10.641 -85.375 1 40.03 14 PRO B N 1
ATOM 1291 C CA . PRO B 1 14 ? 46.188 -11.023 -85.188 1 40.03 14 PRO B CA 1
ATOM 1292 C C . PRO B 1 14 ? 45.781 -11.109 -83.688 1 40.03 14 PRO B C 1
ATOM 1294 O O . PRO B 1 14 ? 46.531 -11.695 -82.938 1 40.03 14 PRO B O 1
ATOM 1297 N N . THR B 1 15 ? 45.094 -10.094 -83.125 1 38 15 THR B N 1
ATOM 1298 C CA . THR B 1 15 ? 44.656 -9.906 -81.75 1 38 15 THR B CA 1
ATOM 1299 C C . THR B 1 15 ? 43.625 -10.945 -81.375 1 38 15 THR B C 1
ATOM 1301 O O . THR B 1 15 ? 42.562 -11.055 -82 1 38 15 THR B O 1
ATOM 1304 N N . THR B 1 16 ? 44.062 -12.258 -81.188 1 36.5 16 THR B N 1
ATOM 1305 C CA . THR B 1 16 ? 43.062 -13.242 -80.75 1 36.5 16 THR B CA 1
ATOM 1306 C C . THR B 1 16 ? 42.219 -12.719 -79.625 1 36.5 16 THR B C 1
ATOM 1308 O O . THR B 1 16 ? 42.75 -12.18 -78.625 1 36.5 16 THR B O 1
ATOM 1311 N N . ASP B 1 17 ? 40.969 -12.531 -79.812 1 34.72 17 ASP B N 1
ATOM 1312 C CA . ASP B 1 17 ? 39.812 -12.055 -79.062 1 34.72 17 ASP B CA 1
ATOM 1313 C C . ASP B 1 17 ? 39.562 -12.945 -77.812 1 34.72 17 ASP B C 1
ATOM 1315 O O . ASP B 1 17 ? 39.188 -14.102 -78 1 34.72 17 ASP B O 1
ATOM 1319 N N . ALA B 1 18 ? 40.5 -13.094 -76.875 1 33.5 18 ALA B N 1
ATOM 1320 C CA . ALA B 1 18 ? 40.188 -13.922 -75.75 1 33.5 18 ALA B CA 1
ATOM 1321 C C . ALA B 1 18 ? 38.844 -13.555 -75.125 1 33.5 18 ALA B C 1
ATOM 1323 O O . ALA B 1 18 ? 38.531 -12.375 -75 1 33.5 18 ALA B O 1
ATOM 1324 N N . LYS B 1 19 ? 37.938 -14.438 -75.188 1 37.06 19 LYS B N 1
ATOM 1325 C CA . LYS B 1 19 ? 36.594 -14.438 -74.625 1 37.06 19 LYS B CA 1
ATOM 1326 C C . LYS B 1 19 ? 36.625 -14.031 -73.188 1 37.06 19 LYS B C 1
ATOM 1328 O O . LYS B 1 19 ? 37.344 -14.625 -72.375 1 37.06 19 LYS B O 1
ATOM 1333 N N . LYS B 1 20 ? 36.312 -12.82 -72.812 1 39.94 20 LYS B N 1
ATOM 1334 C CA . LYS B 1 20 ? 36.219 -12.352 -71.438 1 39.94 20 LYS B CA 1
ATOM 1335 C C . LYS B 1 20 ? 35.312 -13.258 -70.625 1 39.94 20 LYS B C 1
ATOM 1337 O O . LYS B 1 20 ? 34.188 -13.539 -71 1 39.94 20 LYS B O 1
ATOM 1342 N N . PRO B 1 21 ? 35.906 -14.164 -69.938 1 42.88 21 PRO B N 1
ATOM 1343 C CA . PRO B 1 21 ? 34.969 -14.977 -69.188 1 42.88 21 PRO B CA 1
ATOM 1344 C C . PRO B 1 21 ? 33.844 -14.148 -68.562 1 42.88 21 PRO B C 1
ATOM 1346 O O . PRO B 1 21 ? 34.062 -13 -68.125 1 42.88 21 PRO B O 1
ATOM 1349 N N . ARG B 1 22 ? 32.625 -14.375 -68.938 1 39.56 22 ARG B N 1
ATOM 1350 C CA . ARG B 1 22 ? 31.469 -13.711 -68.375 1 39.56 22 ARG B CA 1
ATOM 1351 C C . ARG B 1 22 ? 31.422 -13.883 -66.875 1 39.56 22 ARG B C 1
ATOM 1353 O O . ARG B 1 22 ? 31.406 -15.008 -66.375 1 39.56 22 ARG B O 1
ATOM 1360 N N . THR B 1 23 ? 32.125 -13.07 -66.062 1 42.78 23 THR B N 1
ATOM 1361 C CA . THR B 1 23 ? 32.031 -13.078 -64.625 1 42.78 23 THR B C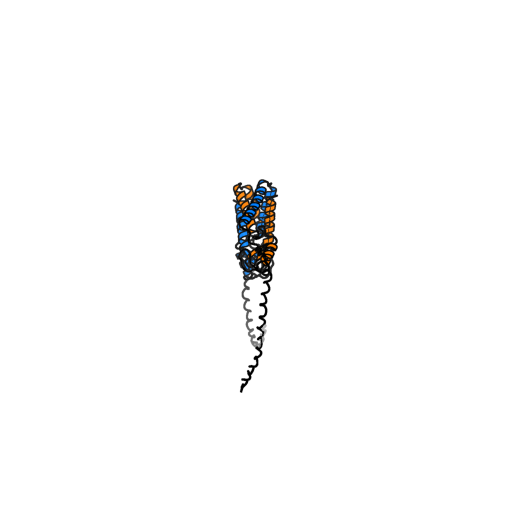A 1
ATOM 1362 C C . THR B 1 23 ? 30.562 -13.078 -64.188 1 42.78 23 THR B C 1
ATOM 1364 O O . THR B 1 23 ? 29.75 -12.328 -64.75 1 42.78 23 THR B O 1
ATOM 1367 N N . ARG B 1 24 ? 30.016 -14.188 -63.75 1 45.56 24 ARG B N 1
ATOM 1368 C CA . ARG B 1 24 ? 28.672 -14.289 -63.219 1 45.56 24 ARG B CA 1
ATOM 1369 C C . ARG B 1 24 ? 28.359 -13.109 -62.281 1 45.56 24 ARG B C 1
ATOM 1371 O O . ARG B 1 24 ? 29.172 -12.734 -61.469 1 45.56 24 ARG B O 1
ATOM 1378 N N . PRO B 1 25 ? 27.328 -12.258 -62.688 1 42.47 25 PRO B N 1
ATOM 1379 C CA . PRO B 1 25 ? 27.047 -11.125 -61.781 1 42.47 25 PRO B CA 1
ATOM 1380 C C . PRO B 1 25 ? 26.969 -11.539 -60.312 1 42.47 25 PRO B C 1
ATOM 1382 O O . PRO B 1 25 ? 26.5 -12.633 -60 1 42.47 25 PRO B O 1
ATOM 1385 N N . ALA B 1 26 ? 28 -11.18 -59.469 1 47.16 26 ALA B N 1
ATOM 1386 C CA . ALA B 1 26 ? 27.938 -11.359 -58.031 1 47.16 26 ALA B CA 1
ATOM 1387 C C . ALA B 1 26 ? 26.531 -11.109 -57.5 1 47.16 26 ALA B C 1
ATOM 1389 O O . ALA B 1 26 ? 25.891 -10.117 -57.875 1 47.16 26 ALA B O 1
ATOM 1390 N N . THR B 1 27 ? 25.672 -12.102 -57.281 1 45.03 27 THR B N 1
ATOM 1391 C CA . THR B 1 27 ? 24.375 -11.945 -56.656 1 45.03 27 THR B CA 1
ATOM 1392 C C . THR B 1 27 ? 24.469 -11 -55.438 1 45.03 27 THR B C 1
ATOM 1394 O O . THR B 1 27 ? 25.281 -11.211 -54.562 1 45.03 27 THR B O 1
ATOM 1397 N N . THR B 1 28 ? 24.188 -9.711 -55.594 1 46.09 28 THR B N 1
ATOM 1398 C CA . THR B 1 28 ? 24.125 -8.789 -54.469 1 46.09 28 THR B CA 1
ATOM 1399 C C . THR B 1 28 ? 23.406 -9.43 -53.281 1 46.09 28 THR B C 1
ATOM 1401 O O . THR B 1 28 ? 22.297 -9.961 -53.438 1 46.09 28 THR B O 1
ATOM 1404 N N . PRO B 1 29 ? 24.141 -9.875 -52.25 1 45.16 29 PRO B N 1
ATOM 1405 C CA . PRO B 1 29 ? 23.391 -10.406 -51.094 1 45.16 29 PRO B CA 1
ATOM 1406 C C . PRO B 1 29 ? 22.125 -9.609 -50.812 1 45.16 29 PRO B C 1
ATOM 1408 O O . PRO B 1 29 ? 22.062 -8.406 -51.094 1 45.16 29 PRO B O 1
ATOM 1411 N N . ALA B 1 30 ? 20.891 -10.203 -50.906 1 42.81 30 ALA B N 1
ATOM 1412 C CA . ALA B 1 30 ? 19.656 -9.531 -50.5 1 42.81 30 ALA B CA 1
ATOM 1413 C C . ALA B 1 30 ? 19.875 -8.672 -49.25 1 42.81 30 ALA B C 1
ATOM 1415 O O . ALA B 1 30 ? 20.625 -9.055 -48.344 1 42.81 30 ALA B O 1
ATOM 1416 N N . ALA B 1 31 ? 19.781 -7.301 -49.406 1 42.44 31 ALA B N 1
ATOM 1417 C CA . ALA B 1 31 ? 19.844 -6.434 -48.25 1 42.44 31 ALA B CA 1
ATOM 1418 C C . ALA B 1 31 ? 19.141 -7.066 -47.031 1 42.44 31 ALA B C 1
ATOM 1420 O O . ALA B 1 31 ? 18.078 -7.676 -47.188 1 42.44 31 ALA B O 1
ATOM 1421 N N . ALA B 1 32 ? 19.891 -7.465 -45.969 1 45.69 32 ALA B N 1
ATOM 1422 C CA . ALA B 1 32 ? 19.219 -7.891 -44.75 1 45.69 32 ALA B CA 1
ATOM 1423 C C . ALA B 1 32 ? 17.953 -7.082 -44.5 1 45.69 32 ALA B C 1
ATOM 1425 O O . ALA B 1 32 ? 17.859 -5.922 -44.906 1 45.69 32 ALA B O 1
ATOM 1426 N N . PRO B 1 33 ? 16.703 -7.633 -44.438 1 38.91 33 PRO B N 1
ATOM 1427 C CA . PRO B 1 33 ? 15.609 -6.719 -44.125 1 38.91 33 PRO B CA 1
ATOM 1428 C C . PRO B 1 33 ? 16.031 -5.609 -43.156 1 38.91 33 PRO B C 1
ATOM 1430 O O . PRO B 1 33 ? 17 -5.766 -42.406 1 38.91 33 PRO B O 1
ATOM 1433 N N . PRO B 1 34 ? 15.742 -4.336 -43.469 1 37.69 34 PRO B N 1
ATOM 1434 C CA . PRO B 1 34 ? 16.047 -3.391 -42.406 1 37.69 34 PRO B CA 1
ATOM 1435 C C . PRO B 1 34 ? 15.781 -3.971 -41.031 1 37.69 34 PRO B C 1
ATOM 1437 O O . PRO B 1 34 ? 14.883 -4.797 -40.844 1 37.69 34 PRO B O 1
ATOM 1440 N N . GLY B 1 35 ? 16.781 -4.336 -40.281 1 35.16 35 GLY B N 1
ATOM 1441 C CA . GLY B 1 35 ? 16.547 -4.645 -38.875 1 35.16 35 GLY B CA 1
ATOM 1442 C C . GLY B 1 35 ? 15.406 -3.852 -38.281 1 35.16 35 GLY B C 1
ATOM 1443 O O . GLY B 1 35 ? 15.156 -2.709 -38.656 1 35.16 35 GLY B O 1
ATOM 1444 N N . ASP B 1 36 ? 14.227 -4.453 -38 1 38.31 36 ASP B N 1
ATOM 1445 C CA . ASP B 1 36 ? 13.297 -3.742 -37.125 1 38.31 36 ASP B CA 1
ATOM 1446 C C . ASP B 1 36 ? 14.039 -2.846 -36.156 1 38.31 36 ASP B C 1
ATOM 1448 O O . ASP B 1 36 ? 14.789 -3.336 -35.312 1 38.31 36 ASP B O 1
ATOM 1452 N N . GLU B 1 37 ? 14.633 -1.822 -36.625 1 39.88 37 GLU B N 1
ATOM 1453 C CA . GLU B 1 37 ? 14.969 -0.846 -35.594 1 39.88 37 GLU B CA 1
ATOM 1454 C C . GLU B 1 37 ? 13.945 -0.861 -34.469 1 39.88 37 GLU B C 1
ATOM 1456 O O . GLU B 1 37 ? 12.914 -0.181 -34.531 1 39.88 37 GLU B O 1
ATOM 1461 N N . SER B 1 38 ? 13.633 -1.99 -33.875 1 39.81 38 SER B N 1
ATOM 1462 C CA . SER B 1 38 ? 12.992 -1.844 -32.594 1 39.81 38 SER B CA 1
ATOM 1463 C C . SER B 1 38 ? 13.57 -0.662 -31.812 1 39.81 38 SER B C 1
ATOM 1465 O O . SER B 1 38 ? 14.727 -0.696 -31.391 1 39.81 38 SER B O 1
ATOM 1467 N N . ASP B 1 39 ? 13.32 0.525 -32.281 1 39.62 39 ASP B N 1
ATOM 1468 C CA . ASP B 1 39 ? 13.5 1.59 -31.297 1 39.62 39 ASP B CA 1
ATOM 1469 C C . ASP B 1 39 ? 13.422 1.045 -29.875 1 39.62 39 ASP B C 1
ATOM 1471 O O . ASP B 1 39 ? 12.375 0.561 -29.438 1 39.62 39 ASP B O 1
ATOM 1475 N N . ASP B 1 40 ? 14.406 0.411 -29.438 1 41.28 40 ASP B N 1
ATOM 1476 C CA . ASP B 1 40 ? 14.617 0.047 -28.047 1 41.28 40 ASP B CA 1
ATOM 1477 C C . ASP B 1 40 ? 14.125 1.147 -27.109 1 41.28 40 ASP B C 1
ATOM 1479 O O . ASP B 1 40 ? 14.906 1.994 -26.672 1 41.28 40 ASP B O 1
ATOM 1483 N N . PHE B 1 41 ? 13.078 1.869 -27.438 1 44.28 41 PHE B N 1
ATOM 1484 C CA . PHE B 1 41 ? 12.555 2.699 -26.359 1 44.28 41 PHE B CA 1
ATOM 1485 C C . PHE B 1 41 ? 12.438 1.897 -25.078 1 44.28 41 PHE B C 1
ATOM 1487 O O . PHE B 1 41 ? 11.43 1.227 -24.844 1 44.28 41 PHE B O 1
ATOM 1494 N N . ALA B 1 42 ? 13.531 1.237 -24.688 1 49.31 42 ALA B N 1
ATOM 1495 C CA . ALA B 1 42 ? 13.586 0.712 -23.328 1 49.31 42 ALA B CA 1
ATOM 1496 C C . ALA B 1 42 ? 13.047 1.728 -22.328 1 49.31 42 ALA B C 1
ATOM 1498 O O . ALA B 1 42 ? 13.453 2.891 -22.328 1 49.31 42 ALA B O 1
ATOM 1499 N N . PHE B 1 43 ? 11.75 1.675 -22.188 1 55.59 43 PHE B N 1
ATOM 1500 C CA . PHE B 1 43 ? 11.352 2.502 -21.062 1 55.59 43 PHE B CA 1
ATOM 1501 C C . PHE B 1 43 ? 12.367 2.395 -19.922 1 55.59 43 PHE B C 1
ATOM 1503 O O . PHE B 1 43 ? 12.508 1.335 -19.312 1 55.59 43 PHE B O 1
ATOM 1510 N N . GLU B 1 44 ? 13.562 2.986 -20.125 1 67.88 44 GLU B N 1
ATOM 1511 C CA . GLU B 1 44 ? 14.5 3.115 -19.016 1 67.88 44 GLU B CA 1
ATOM 1512 C C . GLU B 1 44 ? 13.875 3.855 -17.828 1 67.88 44 GLU B C 1
ATOM 1514 O O . GLU B 1 44 ? 13.055 4.758 -18.031 1 67.88 44 GLU B O 1
ATOM 1519 N N . VAL B 1 45 ? 13.945 3.271 -16.625 1 77.56 45 VAL B N 1
ATOM 1520 C CA . VAL B 1 45 ? 13.578 4.02 -15.438 1 77.56 45 VAL B CA 1
ATOM 1521 C C . VAL B 1 45 ? 14.133 5.441 -15.531 1 77.56 45 VAL B C 1
ATOM 1523 O O . VAL B 1 45 ? 15.281 5.645 -15.922 1 77.56 45 VAL B O 1
ATOM 1526 N N . PRO B 1 46 ? 13.203 6.305 -15.492 1 81.75 46 PRO B N 1
ATOM 1527 C CA . PRO B 1 46 ? 13.688 7.684 -15.562 1 81.75 46 PRO B CA 1
ATOM 1528 C C . PRO B 1 46 ? 14.875 7.938 -14.641 1 81.75 46 PRO B C 1
ATOM 1530 O O . PRO B 1 46 ? 15.047 7.242 -13.633 1 81.75 46 PRO B O 1
ATOM 1533 N N . PRO B 1 47 ? 15.656 8.836 -15.047 1 83.25 47 PRO B N 1
ATOM 1534 C CA . PRO B 1 47 ? 16.781 9.172 -14.172 1 83.25 47 PRO B CA 1
ATOM 1535 C C . PRO B 1 47 ? 16.344 9.672 -12.797 1 83.25 47 PRO B C 1
ATOM 1537 O O . PRO B 1 47 ? 15.211 10.148 -12.648 1 83.25 47 PRO B O 1
ATOM 1540 N N . MET B 1 48 ? 17.156 9.57 -11.906 1 84.94 48 MET B N 1
ATOM 1541 C CA . MET B 1 48 ? 16.891 9.984 -10.531 1 84.94 48 MET B CA 1
ATOM 1542 C C . MET B 1 48 ? 16.5 11.453 -10.461 1 84.94 48 MET B C 1
ATOM 1544 O O . MET B 1 48 ? 15.727 11.859 -9.594 1 84.94 48 MET B O 1
ATOM 1548 N N . SER B 1 49 ? 17.047 12.188 -11.367 1 86.62 49 SER B N 1
ATOM 1549 C CA . SER B 1 49 ? 16.719 13.609 -11.414 1 86.62 49 SER B CA 1
ATOM 1550 C C . SER B 1 49 ? 15.227 13.836 -11.656 1 86.62 49 SER B C 1
ATOM 1552 O O . SER B 1 49 ? 14.617 14.711 -11.039 1 86.62 49 SER B O 1
ATOM 1554 N N . GLN B 1 50 ? 14.672 13.141 -12.484 1 86.56 50 GLN B N 1
ATOM 1555 C CA . GLN B 1 50 ? 13.25 13.281 -12.758 1 86.56 50 GLN B CA 1
ATOM 1556 C C . GLN B 1 50 ? 12.414 12.828 -11.562 1 86.56 50 GLN B C 1
ATOM 1558 O O . GLN B 1 50 ? 11.414 13.469 -11.219 1 86.56 50 GLN B O 1
ATOM 1563 N N . ALA B 1 51 ? 12.844 11.836 -10.984 1 86.12 51 ALA B N 1
ATOM 1564 C CA . ALA B 1 51 ? 12.156 11.344 -9.789 1 86.12 51 ALA B CA 1
ATOM 1565 C C . ALA B 1 51 ? 12.188 12.375 -8.672 1 86.12 51 ALA B C 1
ATOM 1567 O O . ALA B 1 51 ? 11.18 12.586 -7.988 1 86.12 51 ALA B O 1
ATOM 1568 N N . ARG B 1 52 ? 13.281 12.945 -8.594 1 86.75 52 ARG B N 1
ATOM 1569 C CA . ARG B 1 52 ? 13.414 13.992 -7.582 1 86.75 52 ARG B CA 1
ATOM 1570 C C . ARG B 1 52 ? 12.492 15.172 -7.883 1 86.75 52 ARG B C 1
ATOM 1572 O O . ARG B 1 52 ? 11.883 15.727 -6.973 1 86.75 52 ARG B O 1
ATOM 1579 N N . LYS B 1 53 ? 12.406 15.57 -9.07 1 87.12 53 LYS B N 1
ATOM 1580 C CA . LYS B 1 53 ? 11.531 16.672 -9.477 1 87.12 53 LYS B CA 1
ATOM 1581 C C . LYS B 1 53 ? 10.07 16.359 -9.172 1 87.12 53 LYS B C 1
ATOM 1583 O O . LYS B 1 53 ? 9.336 17.203 -8.664 1 87.12 53 LYS B O 1
ATOM 1588 N N . SER B 1 54 ? 9.703 15.156 -9.492 1 86.81 54 SER B N 1
ATOM 1589 C CA . SER B 1 54 ? 8.328 14.75 -9.227 1 86.81 54 SER B CA 1
ATOM 1590 C C . SER B 1 54 ? 8.023 14.805 -7.73 1 86.81 54 SER B C 1
ATOM 1592 O O . SER B 1 54 ? 6.98 15.312 -7.324 1 86.81 54 SER B O 1
ATOM 1594 N N . PHE B 1 55 ? 8.938 14.367 -6.973 1 87.12 55 PHE B N 1
ATOM 1595 C CA . PHE B 1 55 ? 8.789 14.422 -5.523 1 87.12 55 PHE B CA 1
ATOM 1596 C C . PHE B 1 55 ? 8.688 15.867 -5.047 1 87.12 55 PHE B C 1
ATOM 1598 O O . PHE B 1 55 ? 7.828 16.188 -4.219 1 87.12 55 PHE B O 1
ATOM 1605 N N . GLY B 1 56 ? 9.547 16.641 -5.551 1 85.88 56 GLY B N 1
ATOM 1606 C CA . GLY B 1 56 ? 9.539 18.062 -5.199 1 85.88 56 GLY B CA 1
ATOM 1607 C C . GLY B 1 56 ? 8.234 18.75 -5.547 1 85.88 56 GLY B C 1
ATOM 1608 O O . GLY B 1 56 ? 7.727 19.562 -4.773 1 85.88 56 GLY B O 1
ATOM 1609 N N . ALA B 1 57 ? 7.723 18.406 -6.676 1 84.44 57 ALA B N 1
ATOM 1610 C CA . ALA B 1 57 ? 6.449 18.984 -7.105 1 84.44 57 ALA B CA 1
ATOM 1611 C C . ALA B 1 57 ? 5.316 18.562 -6.168 1 84.44 57 ALA B C 1
ATOM 1613 O O . ALA B 1 57 ? 4.469 19.375 -5.809 1 84.44 57 ALA B O 1
ATOM 1614 N N . GLU B 1 58 ? 5.395 17.312 -5.746 1 83.56 58 GLU B N 1
ATOM 1615 C CA . GLU B 1 58 ? 4.387 16.812 -4.816 1 83.56 58 GLU B CA 1
ATOM 1616 C C . GLU B 1 58 ? 4.488 17.516 -3.465 1 83.56 58 GLU B C 1
ATOM 1618 O O . GLU B 1 58 ? 3.473 17.922 -2.887 1 83.56 58 GLU B O 1
ATOM 1623 N N . MET B 1 59 ? 5.629 17.719 -3.053 1 85 59 MET B N 1
ATOM 1624 C CA . MET B 1 59 ? 5.867 18.406 -1.791 1 85 59 MET B CA 1
ATOM 1625 C C . MET B 1 59 ? 5.352 19.844 -1.856 1 85 59 MET B C 1
ATOM 1627 O O . MET B 1 59 ? 4.723 20.328 -0.911 1 85 59 MET B O 1
ATOM 1631 N N . ALA B 1 60 ? 5.691 20.453 -2.92 1 83.44 60 ALA B N 1
ATOM 1632 C CA . ALA B 1 60 ? 5.273 21.844 -3.09 1 83.44 60 ALA B CA 1
ATOM 1633 C C . ALA B 1 60 ? 3.752 21.969 -3.051 1 83.44 60 ALA B C 1
ATOM 1635 O O . ALA B 1 60 ? 3.213 22.891 -2.422 1 83.44 60 ALA B O 1
ATOM 1636 N N . LYS B 1 61 ? 3.121 21.078 -3.631 1 80.38 61 LYS B N 1
ATOM 1637 C CA . LYS B 1 61 ? 1.662 21.062 -3.637 1 80.38 61 LYS B CA 1
ATOM 1638 C C . LYS B 1 61 ? 1.109 20.891 -2.225 1 80.38 61 LYS B C 1
ATOM 1640 O O . LYS B 1 61 ? 0.17 21.594 -1.83 1 80.38 61 LYS B O 1
ATOM 1645 N N . LEU B 1 62 ? 1.722 20.047 -1.456 1 84.44 62 LEU B N 1
ATOM 1646 C CA . LEU B 1 62 ? 1.276 19.75 -0.098 1 84.44 62 LEU B CA 1
ATOM 1647 C C . LEU B 1 62 ? 1.524 20.938 0.822 1 84.44 62 LEU B C 1
ATOM 1649 O O . LEU B 1 62 ? 0.681 21.281 1.659 1 84.44 62 LEU B O 1
ATOM 1653 N N . GLN B 1 63 ? 2.617 21.594 0.66 1 78.62 63 GLN B N 1
ATOM 1654 C CA . GLN B 1 63 ? 2.967 22.734 1.491 1 78.62 63 GLN B CA 1
ATOM 1655 C C . GLN B 1 63 ? 2.025 23.922 1.232 1 78.62 63 GLN B C 1
ATOM 1657 O O . GLN B 1 63 ? 1.606 24.594 2.168 1 78.62 63 GLN B O 1
ATOM 1662 N N . MET B 1 64 ? 1.782 24.141 0.054 1 77.56 64 MET B N 1
ATOM 1663 C CA . MET B 1 64 ? 0.89 25.234 -0.304 1 77.56 64 MET B CA 1
ATOM 1664 C C . MET B 1 64 ? -0.506 25.016 0.269 1 77.56 64 MET B C 1
ATOM 1666 O O . MET B 1 64 ? -1.166 25.969 0.694 1 77.56 64 MET B O 1
ATOM 1670 N N . ALA B 1 65 ? -0.955 23.875 0.373 1 71.69 65 ALA B N 1
ATOM 1671 C CA . ALA B 1 65 ? -2.26 23.5 0.915 1 71.69 65 ALA B CA 1
ATOM 1672 C C . ALA B 1 65 ? -2.309 23.719 2.426 1 71.69 65 ALA B C 1
ATOM 1674 O O . ALA B 1 65 ? -3.314 24.188 2.959 1 71.69 65 ALA B O 1
ATOM 1675 N N . GLY B 1 66 ? -1.312 23.281 3.141 1 67.94 66 GLY B N 1
ATOM 1676 C CA . GLY B 1 66 ? -1.24 23.453 4.582 1 67.94 66 GLY B CA 1
ATOM 1677 C C . GLY B 1 66 ? -1.313 24.906 5.02 1 67.94 66 GLY B C 1
ATOM 1678 O O . GLY B 1 66 ? -1.86 25.203 6.078 1 67.94 66 GLY B O 1
ATOM 1679 N N . ALA B 1 67 ? -0.765 25.781 4.211 1 68.81 67 ALA B N 1
ATOM 1680 C CA . ALA B 1 67 ? -0.72 27.203 4.566 1 68.81 67 ALA B CA 1
ATOM 1681 C C . ALA B 1 67 ? -2.088 27.844 4.387 1 68.81 67 ALA B C 1
ATOM 1683 O O . ALA B 1 67 ? -2.42 28.812 5.086 1 68.81 67 ALA B O 1
ATOM 1684 N N . SER B 1 68 ? -2.889 27.312 3.559 1 66 68 SER B N 1
ATOM 1685 C CA . SER B 1 68 ? -4.098 28.047 3.197 1 66 68 SER B CA 1
ATOM 1686 C C . SER B 1 68 ? -5.348 27.344 3.721 1 66 68 SER B C 1
ATOM 1688 O O . SER B 1 68 ? -6.457 27.875 3.594 1 66 68 SER B O 1
ATOM 1690 N N . GLY B 1 69 ? -5.109 26.203 4.344 1 66.12 69 GLY B N 1
ATOM 1691 C CA . GLY B 1 69 ? -6.32 25.438 4.598 1 66.12 69 GLY B CA 1
ATOM 1692 C C . GLY B 1 69 ? -7.012 25.844 5.891 1 66.12 69 GLY B C 1
ATOM 1693 O O . GLY B 1 69 ? -6.363 26.297 6.832 1 66.12 69 GLY B O 1
ATOM 1694 N N . GLY B 1 70 ? -8.375 25.938 5.773 1 75.12 70 GLY B N 1
ATOM 1695 C CA . GLY B 1 70 ? -9.195 26.156 6.961 1 75.12 70 GLY B CA 1
ATOM 1696 C C . GLY B 1 70 ? -9.344 24.906 7.816 1 75.12 70 GLY B C 1
ATOM 1697 O O . GLY B 1 70 ? -8.781 23.859 7.5 1 75.12 70 GLY B O 1
ATOM 1698 N N . VAL B 1 71 ? -9.914 25 8.914 1 73.88 71 VAL B N 1
ATOM 1699 C CA . VAL B 1 71 ? -10.109 23.953 9.906 1 73.88 71 VAL B CA 1
ATOM 1700 C C . VAL B 1 71 ? -10.82 22.766 9.266 1 73.88 71 VAL B C 1
ATOM 1702 O O . VAL B 1 71 ? -10.492 21.609 9.547 1 73.88 71 VAL B O 1
ATOM 1705 N N . ASP B 1 72 ? -11.734 23.047 8.352 1 79.38 72 ASP B N 1
ATOM 1706 C CA . ASP B 1 72 ? -12.492 21.984 7.688 1 79.38 72 ASP B CA 1
ATOM 1707 C C . ASP B 1 72 ? -11.586 21.156 6.781 1 79.38 72 ASP B C 1
ATOM 1709 O O . ASP B 1 72 ? -11.727 19.938 6.699 1 79.38 72 ASP B O 1
ATOM 1713 N N . ASP B 1 73 ? -10.664 21.844 6.188 1 79 73 ASP B N 1
ATOM 1714 C CA . ASP B 1 73 ? -9.734 21.156 5.289 1 79 73 ASP B CA 1
ATOM 1715 C C . ASP B 1 73 ? -8.781 20.266 6.066 1 79 73 ASP B C 1
ATOM 1717 O O . ASP B 1 73 ? -8.453 19.156 5.625 1 79 73 ASP B O 1
ATOM 1721 N N . GLU B 1 74 ? -8.477 20.719 7.215 1 80.12 74 GLU B N 1
ATOM 1722 C CA . GLU B 1 74 ? -7.598 19.922 8.062 1 80.12 74 GLU B CA 1
ATOM 1723 C C . GLU B 1 74 ? -8.281 18.641 8.523 1 80.12 74 GLU B C 1
ATOM 1725 O O . GLU B 1 74 ? -7.66 17.562 8.547 1 80.12 74 GLU B O 1
ATOM 1730 N N . HIS B 1 75 ? -9.586 18.766 8.812 1 84.06 75 HIS B N 1
ATOM 1731 C CA . HIS B 1 75 ? -10.352 17.609 9.242 1 84.06 75 HIS B CA 1
ATOM 1732 C C . HIS B 1 75 ? -10.453 16.578 8.125 1 84.06 75 HIS B C 1
ATOM 1734 O O . HIS B 1 75 ? -10.289 15.375 8.367 1 84.06 75 HIS B O 1
ATOM 1740 N N . LYS B 1 76 ? -10.711 17.031 6.961 1 86.19 76 LYS B N 1
ATOM 1741 C CA . LYS B 1 76 ? -10.789 16.125 5.816 1 86.19 76 LYS B CA 1
ATOM 1742 C C . LYS B 1 76 ? -9.445 15.445 5.559 1 86.19 76 LYS B C 1
ATOM 1744 O O . LYS B 1 76 ? -9.406 14.258 5.242 1 86.19 76 LYS B O 1
ATOM 1749 N N . PHE B 1 77 ? -8.469 16.25 5.699 1 88.75 77 PHE B N 1
ATOM 1750 C CA . PHE B 1 77 ? -7.113 15.766 5.5 1 88.75 77 PHE B CA 1
ATOM 1751 C C . PHE B 1 77 ? -6.777 14.664 6.5 1 88.75 77 PHE B C 1
ATOM 1753 O O . PHE B 1 77 ? -6.316 13.586 6.117 1 88.75 77 PHE B O 1
ATOM 1760 N N . LEU B 1 78 ? -7.062 14.812 7.727 1 87.62 78 LEU B N 1
ATOM 1761 C CA . LEU B 1 78 ? -6.773 13.852 8.789 1 87.62 78 LEU B CA 1
ATOM 1762 C C . LEU B 1 78 ? -7.656 12.617 8.648 1 87.62 78 LEU B C 1
ATOM 1764 O O . LEU B 1 78 ? -7.207 11.492 8.906 1 87.62 78 LEU B O 1
ATOM 1768 N N . ARG B 1 79 ? -8.859 12.859 8.281 1 90.56 79 ARG B N 1
ATOM 1769 C CA . ARG B 1 79 ? -9.758 11.727 8.047 1 90.56 79 ARG B CA 1
ATOM 1770 C C . ARG B 1 79 ? -9.234 10.836 6.922 1 90.56 79 ARG B C 1
ATOM 1772 O O . ARG B 1 79 ? -9.344 9.609 6.996 1 90.56 79 ARG B O 1
ATOM 1779 N N . GLY B 1 80 ? -8.742 11.469 5.922 1 93.06 80 GLY B N 1
ATOM 1780 C CA . GLY B 1 80 ? -8.125 10.719 4.844 1 93.06 80 GLY B CA 1
ATOM 1781 C C . GLY B 1 80 ? -7.004 9.812 5.316 1 93.06 80 GLY B C 1
ATOM 1782 O O . GLY B 1 80 ? -6.93 8.648 4.918 1 93.06 80 GLY B O 1
ATOM 1783 N N . ILE B 1 81 ? -6.203 10.297 6.176 1 93.25 81 ILE B N 1
ATOM 1784 C CA . ILE B 1 81 ? -5.086 9.531 6.711 1 93.25 81 ILE B CA 1
ATOM 1785 C C . ILE B 1 81 ? -5.613 8.367 7.555 1 93.25 81 ILE B C 1
ATOM 1787 O O . ILE B 1 81 ? -5.137 7.238 7.438 1 93.25 81 ILE B O 1
ATOM 1791 N N . ALA B 1 82 ? -6.648 8.664 8.352 1 92.69 82 ALA B N 1
ATOM 1792 C CA . ALA B 1 82 ? -7.23 7.629 9.211 1 92.69 82 ALA B CA 1
ATOM 1793 C C . ALA B 1 82 ? -7.871 6.523 8.375 1 92.69 82 ALA B C 1
ATOM 1795 O O . ALA B 1 82 ? -7.77 5.34 8.711 1 92.69 82 ALA B O 1
ATOM 1796 N N . THR B 1 83 ? -8.539 6.875 7.324 1 94.94 83 THR B N 1
ATOM 1797 C CA . THR B 1 83 ? -9.18 5.891 6.457 1 94.94 83 THR B CA 1
ATOM 1798 C C . THR B 1 83 ? -8.133 5.031 5.75 1 94.94 83 THR B C 1
ATOM 1800 O O . THR B 1 83 ? -8.344 3.838 5.535 1 94.94 83 THR B O 1
ATOM 1803 N N . LEU B 1 84 ? -7.027 5.684 5.34 1 96.62 84 LEU B N 1
ATOM 1804 C CA . LEU B 1 84 ? -5.914 4.914 4.801 1 96.62 84 LEU B CA 1
ATOM 1805 C C 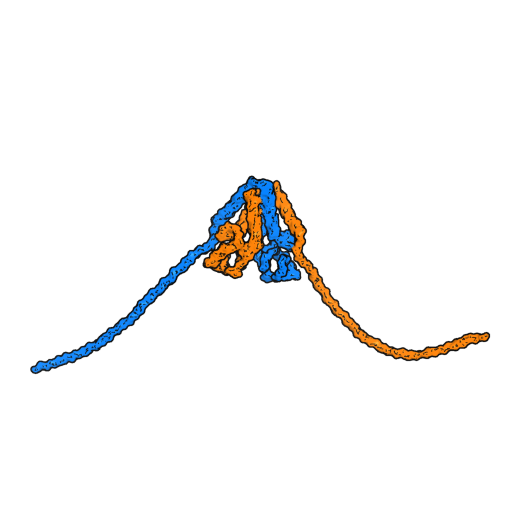. LEU B 1 84 ? -5.41 3.898 5.82 1 96.62 84 LEU B C 1
ATOM 1807 O O . LEU B 1 84 ? -5.117 2.754 5.469 1 96.62 84 LEU B O 1
ATOM 1811 N N . GLY B 1 85 ? -5.281 4.262 7.059 1 96 85 GLY B N 1
ATOM 1812 C CA . GLY B 1 85 ? -4.879 3.369 8.133 1 96 85 GLY B CA 1
ATOM 1813 C C . GLY B 1 85 ? -5.77 2.146 8.258 1 96 85 GLY B C 1
ATOM 1814 O O . GLY B 1 85 ? -5.289 1.045 8.523 1 96 85 GLY B O 1
ATOM 1815 N N . LYS B 1 86 ? -7.008 2.412 8.078 1 95 86 LYS B N 1
ATOM 1816 C CA . LYS B 1 86 ? -7.957 1.305 8.125 1 95 86 LYS B CA 1
ATOM 1817 C C . LYS B 1 86 ? -7.664 0.277 7.039 1 95 86 LYS B C 1
ATOM 1819 O O . LYS B 1 86 ? -7.699 -0.93 7.289 1 95 86 LYS B O 1
ATOM 1824 N N . ASP B 1 87 ? -7.367 0.707 5.855 1 96.75 87 ASP B N 1
ATOM 1825 C CA . ASP B 1 87 ? -7.051 -0.198 4.754 1 96.75 87 ASP B CA 1
ATOM 1826 C C . ASP B 1 87 ? -5.75 -0.955 5.023 1 96.75 87 ASP B C 1
ATOM 1828 O O . ASP B 1 87 ? -5.582 -2.088 4.566 1 96.75 87 ASP B O 1
ATOM 1832 N N . LEU B 1 88 ? -4.859 -0.309 5.777 1 98.12 88 LEU B N 1
ATOM 1833 C CA . LEU B 1 88 ? -3.555 -0.899 6.059 1 98.12 88 LEU B CA 1
ATOM 1834 C C . LEU B 1 88 ? -3.59 -1.712 7.348 1 98.12 88 LEU B C 1
ATOM 1836 O O . LEU B 1 88 ? -2.543 -2.035 7.91 1 98.12 88 LEU B O 1
ATOM 1840 N N . SER B 1 89 ? -4.762 -2.049 7.816 1 97.44 89 SER B N 1
ATOM 1841 C CA . SER B 1 89 ? -4.902 -2.771 9.078 1 97.44 89 SER B CA 1
ATOM 1842 C C . SER B 1 89 ? -5.344 -4.211 8.844 1 97.44 89 SER B C 1
ATOM 1844 O O . SER B 1 89 ? -6.156 -4.48 7.953 1 97.44 89 SER B O 1
ATOM 1846 N N . CYS B 1 90 ? -4.879 -5.031 9.617 1 98 90 CYS B N 1
ATOM 1847 C CA . CYS B 1 90 ? -5.227 -6.449 9.609 1 98 90 CYS B CA 1
ATOM 1848 C C . CYS B 1 90 ? -6.625 -6.668 10.172 1 98 90 CYS B C 1
ATOM 1850 O O . CYS B 1 90 ? -6.938 -6.199 11.273 1 98 90 CYS B O 1
ATOM 1852 N N . CYS B 1 91 ? -7.414 -7.434 9.461 1 96.62 91 CYS B N 1
ATOM 1853 C CA . CYS B 1 91 ? -8.797 -7.629 9.891 1 96.62 91 CYS B CA 1
ATOM 1854 C C . CYS B 1 91 ? -8.867 -8.555 11.102 1 96.62 91 CYS B C 1
ATOM 1856 O O . CYS B 1 91 ? -9.906 -8.656 11.75 1 96.62 91 CYS B O 1
ATOM 1858 N N . LEU B 1 92 ? -7.797 -9.188 11.438 1 96.81 92 LEU B N 1
ATOM 1859 C CA . LEU B 1 92 ? -7.797 -10.156 12.523 1 96.81 92 LEU B CA 1
ATOM 1860 C C . LEU B 1 92 ? -7.383 -9.508 13.836 1 96.81 92 LEU B C 1
ATOM 1862 O O . LEU B 1 92 ? -7.926 -9.836 14.898 1 96.81 92 LEU B O 1
ATOM 1866 N N . CYS B 1 93 ? -6.41 -8.656 13.828 1 96.5 93 CYS B N 1
ATOM 1867 C CA . CYS B 1 93 ? -5.934 -8.055 15.07 1 96.5 93 CYS B CA 1
ATOM 1868 C C . CYS B 1 93 ? -6.289 -6.57 15.125 1 96.5 93 CYS B C 1
ATOM 1870 O O . CYS B 1 93 ? -6.094 -5.922 16.156 1 96.5 93 CYS B O 1
ATOM 1872 N N . LEU B 1 94 ? -6.633 -5.945 14 1 94.94 94 LEU B N 1
ATOM 1873 C CA . LEU B 1 94 ? -7.141 -4.586 13.859 1 94.94 94 LEU B CA 1
ATOM 1874 C C . LEU B 1 94 ? -6.031 -3.564 14.078 1 94.94 94 LEU B C 1
ATOM 1876 O O . LEU B 1 94 ? -6.301 -2.396 14.367 1 94.94 94 LEU B O 1
ATOM 1880 N N . SER B 1 95 ? -4.77 -3.971 13.945 1 95.94 95 SER B N 1
ATOM 1881 C CA . SER B 1 95 ? -3.604 -3.092 13.914 1 95.94 95 SER B CA 1
ATOM 1882 C C . SER B 1 95 ? -2.973 -3.066 12.523 1 95.94 95 SER B C 1
ATOM 1884 O O . SER B 1 95 ? -3.256 -3.932 11.695 1 95.94 95 SER B O 1
ATOM 1886 N N . THR B 1 96 ? -2.184 -2.029 12.273 1 97.25 96 THR B N 1
ATOM 1887 C CA . THR B 1 96 ? -1.477 -1.998 10.992 1 97.25 96 THR B CA 1
ATOM 1888 C C . THR B 1 96 ? -0.649 -3.266 10.805 1 97.25 96 THR B C 1
ATOM 1890 O O . THR B 1 96 ? -0.114 -3.816 11.773 1 97.25 96 THR B O 1
ATOM 1893 N N . PHE B 1 97 ? -0.543 -3.674 9.617 1 98.62 97 PHE B N 1
ATOM 1894 C CA . PHE B 1 97 ? 0.092 -4.945 9.305 1 98.62 97 PHE B CA 1
ATOM 1895 C C . PHE B 1 97 ? 1.489 -5.02 9.906 1 98.62 97 PHE B C 1
ATOM 1897 O O . PHE B 1 97 ? 2.281 -4.086 9.773 1 98.62 97 PHE B O 1
ATOM 1904 N N . GLU B 1 98 ? 1.787 -6.043 10.578 1 98.56 98 GLU B N 1
ATOM 1905 C CA . GLU B 1 98 ? 3.146 -6.422 10.953 1 98.56 98 GLU B CA 1
ATOM 1906 C C . GLU B 1 98 ? 3.662 -7.559 10.07 1 98.56 98 GLU B C 1
ATOM 1908 O O . GLU B 1 98 ? 3.086 -8.648 10.062 1 98.56 98 GLU B O 1
ATOM 1913 N N . ARG B 1 99 ? 4.723 -7.277 9.297 1 98.56 99 ARG B N 1
ATOM 1914 C CA . ARG B 1 99 ? 5.227 -8.234 8.32 1 98.56 99 ARG B CA 1
ATOM 1915 C C . ARG B 1 99 ? 4.109 -8.719 7.398 1 98.56 99 ARG B C 1
ATOM 1917 O O . ARG B 1 99 ? 3.742 -9.891 7.426 1 98.56 99 ARG B O 1
ATOM 1924 N N . PRO B 1 100 ? 3.611 -7.816 6.598 1 98.81 100 PRO B N 1
ATOM 1925 C CA . PRO B 1 100 ? 2.432 -8.125 5.785 1 98.81 100 PRO B CA 1
ATOM 1926 C C . PRO B 1 100 ? 2.662 -9.289 4.828 1 98.81 100 PRO B C 1
ATOM 1928 O O . PRO B 1 100 ? 3.734 -9.398 4.223 1 98.81 100 PRO B O 1
ATOM 1931 N N . VAL B 1 101 ? 1.673 -10.125 4.719 1 98.81 101 VAL B N 1
ATOM 1932 C CA . VAL B 1 101 ? 1.697 -11.25 3.793 1 98.81 101 VAL B CA 1
ATOM 1933 C C . VAL B 1 101 ? 0.45 -11.227 2.912 1 98.81 101 VAL B C 1
ATOM 1935 O O . VAL B 1 101 ? -0.59 -10.695 3.314 1 98.81 101 VAL B O 1
ATOM 1938 N N . ARG B 1 102 ? 0.586 -11.75 1.774 1 98.56 102 ARG B N 1
ATOM 1939 C CA . ARG B 1 102 ? -0.465 -11.789 0.763 1 98.56 102 ARG B CA 1
ATOM 1940 C C . ARG B 1 102 ? -0.841 -13.227 0.413 1 98.56 102 ARG B C 1
ATOM 1942 O O . ARG B 1 102 ? 0.034 -14.07 0.231 1 98.56 102 ARG B O 1
ATOM 1949 N N . THR B 1 103 ? -2.086 -13.461 0.361 1 98.31 103 THR B N 1
ATOM 1950 C CA . THR B 1 103 ? -2.576 -14.781 -0.035 1 98.31 103 THR B CA 1
ATOM 1951 C C . THR B 1 103 ? -2.809 -14.836 -1.542 1 98.31 103 THR B C 1
ATOM 1953 O O . THR B 1 103 ? -2.76 -13.812 -2.225 1 98.31 103 THR B O 1
ATOM 1956 N N . SER B 1 104 ? -3.076 -16.047 -2.074 1 96.94 104 SER B N 1
ATOM 1957 C CA . SER B 1 104 ? -3.342 -16.25 -3.496 1 96.94 104 SER B CA 1
ATOM 1958 C C . SER B 1 104 ? -4.625 -15.539 -3.92 1 96.94 104 SER B C 1
ATOM 1960 O O . SER B 1 104 ? -4.785 -15.18 -5.086 1 96.94 104 SER B O 1
ATOM 1962 N N . CYS B 1 105 ? -5.512 -15.359 -2.994 1 97.62 105 CYS B N 1
ATOM 1963 C CA . CYS B 1 105 ? -6.742 -14.633 -3.277 1 97.62 105 CYS B CA 1
ATOM 1964 C C . CYS B 1 105 ? -6.523 -13.125 -3.176 1 97.62 105 CYS B C 1
ATOM 1966 O O . CYS B 1 105 ? -7.477 -12.352 -3.256 1 97.62 105 CYS B O 1
ATOM 1968 N N . LYS B 1 106 ? -5.344 -12.68 -2.895 1 97.56 106 LYS B N 1
ATOM 1969 C CA . LYS B 1 106 ? -4.867 -11.305 -2.99 1 97.56 106 LYS B CA 1
ATOM 1970 C C . LYS B 1 106 ? -5.309 -10.484 -1.781 1 97.56 106 LYS B C 1
ATOM 1972 O O . LYS B 1 106 ? -5.508 -9.273 -1.886 1 97.56 106 LYS B O 1
ATOM 1977 N N . HIS B 1 107 ? -5.449 -11.156 -0.646 1 98.25 107 HIS B N 1
ATOM 1978 C CA . HIS B 1 107 ? -5.738 -10.461 0.604 1 98.25 107 HIS B CA 1
ATOM 1979 C C . HIS B 1 107 ? -4.504 -10.398 1.498 1 98.25 107 HIS B C 1
ATOM 1981 O O . HIS B 1 107 ? -3.637 -11.273 1.426 1 98.25 107 HIS B O 1
ATOM 1987 N N . TYR B 1 108 ? -4.477 -9.391 2.338 1 98.69 108 TYR B N 1
ATOM 1988 C CA . TYR B 1 108 ? -3.301 -9.156 3.17 1 98.69 108 TYR B CA 1
ATOM 1989 C C . TYR B 1 108 ? -3.635 -9.328 4.648 1 98.69 108 TYR B C 1
ATOM 1991 O O . TYR B 1 108 ? -4.738 -8.992 5.082 1 98.69 108 TYR B O 1
ATOM 1999 N N . TYR B 1 109 ? -2.652 -9.766 5.418 1 98.62 109 TYR B N 1
ATOM 2000 C CA . TYR B 1 109 ? -2.697 -9.977 6.863 1 98.62 109 TYR B CA 1
ATOM 2001 C C . TYR B 1 109 ? -1.314 -9.812 7.48 1 98.62 109 TYR B C 1
ATOM 2003 O O . TYR B 1 109 ? -0.308 -9.797 6.766 1 98.62 109 TYR B O 1
ATOM 2011 N N . CYS B 1 110 ? -1.264 -9.648 8.805 1 98.75 110 CYS B N 1
ATOM 2012 C CA . CYS B 1 110 ? 0.003 -9.914 9.477 1 98.75 110 CYS B CA 1
ATOM 2013 C C . CYS B 1 110 ? 0.44 -11.359 9.266 1 98.75 110 CYS B C 1
ATOM 2015 O O . CYS B 1 110 ? -0.394 -12.266 9.227 1 98.75 110 CYS B O 1
ATOM 2017 N N . ALA B 1 111 ? 1.649 -11.523 9.211 1 98.75 111 ALA B N 1
ATOM 2018 C CA . ALA B 1 111 ? 2.172 -12.875 9.055 1 98.75 111 ALA B CA 1
ATOM 2019 C C . ALA B 1 111 ? 1.722 -13.773 10.203 1 98.75 111 ALA B C 1
ATOM 2021 O O . ALA B 1 111 ? 1.216 -14.875 9.977 1 98.75 111 ALA B O 1
ATOM 2022 N N . GLU B 1 112 ? 1.861 -13.281 11.43 1 98.44 112 GLU B N 1
ATOM 2023 C CA . GLU B 1 112 ? 1.532 -14.094 12.594 1 98.44 112 GLU B CA 1
ATOM 2024 C C . GLU B 1 112 ? 0.029 -14.336 12.695 1 98.44 112 GLU B C 1
ATOM 2026 O O . GLU B 1 112 ? -0.407 -15.445 13.023 1 98.44 112 GLU B O 1
ATOM 2031 N N . CYS B 1 113 ? -0.75 -13.344 12.398 1 98.38 113 CYS B N 1
ATOM 2032 C CA . CYS B 1 113 ? -2.201 -13.484 12.445 1 98.38 113 CYS B CA 1
ATOM 2033 C C . CYS B 1 113 ? -2.678 -14.547 11.461 1 98.38 113 CYS B C 1
ATOM 2035 O O . CYS B 1 113 ? -3.486 -15.406 11.82 1 98.38 113 CYS B O 1
ATOM 2037 N N . LEU B 1 114 ? -2.18 -14.469 10.258 1 98.38 114 LEU B N 1
ATOM 2038 C CA . LEU B 1 114 ? -2.609 -15.438 9.258 1 98.38 114 LEU B CA 1
ATOM 2039 C C . LEU B 1 114 ? -2.145 -16.844 9.633 1 98.38 114 LEU B C 1
ATOM 2041 O O . LEU B 1 114 ? -2.896 -17.812 9.477 1 98.38 114 LEU B O 1
ATOM 2045 N N . ASN B 1 115 ? -0.921 -16.922 10.031 1 98 115 ASN B N 1
ATOM 2046 C CA . ASN B 1 115 ? -0.404 -18.234 10.438 1 98 115 ASN B CA 1
ATOM 2047 C C . ASN B 1 115 ? -1.29 -18.891 11.492 1 98 115 ASN B C 1
ATOM 2049 O O . ASN B 1 115 ? -1.6 -20.078 11.398 1 98 115 ASN B O 1
ATOM 2053 N N . GLU B 1 116 ? -1.642 -18.141 12.453 1 97.75 116 GLU B N 1
ATOM 2054 C CA . GLU B 1 116 ? -2.51 -18.656 13.508 1 97.75 116 GLU B CA 1
ATOM 2055 C C . GLU B 1 116 ? -3.873 -19.062 12.953 1 97.75 116 GLU B C 1
ATOM 2057 O O . GLU B 1 116 ? -4.41 -20.109 13.32 1 97.75 116 GLU B O 1
ATOM 2062 N N . SER B 1 117 ? -4.379 -18.219 12.078 1 97.44 117 SER B N 1
ATOM 2063 C CA . SER B 1 117 ? -5.68 -18.5 11.484 1 97.44 117 SER B CA 1
ATOM 2064 C C . SER B 1 117 ? -5.641 -19.797 10.664 1 97.44 117 SER B C 1
ATOM 2066 O O . SER B 1 117 ? -6.559 -20.609 10.75 1 97.44 117 SER B O 1
ATOM 2068 N N . LEU B 1 118 ? -4.57 -20 9.938 1 97.25 118 LEU B N 1
ATOM 2069 C CA . LEU B 1 118 ? -4.449 -21.156 9.047 1 97.25 118 LEU B CA 1
ATOM 2070 C C . LEU B 1 118 ? -4.254 -22.438 9.836 1 97.25 118 LEU B C 1
ATOM 2072 O O . LEU B 1 118 ? -4.543 -23.531 9.328 1 97.25 118 LEU B O 1
ATOM 2076 N N . ARG B 1 119 ? -3.67 -22.344 10.992 1 96.5 119 ARG B N 1
ATOM 2077 C CA . ARG B 1 119 ? -3.539 -23.516 11.859 1 96.5 119 ARG B CA 1
ATOM 2078 C C . ARG B 1 119 ? -4.906 -24.062 12.25 1 96.5 119 ARG B C 1
ATOM 2080 O O . ARG B 1 119 ? -5.066 -25.281 12.445 1 96.5 119 ARG B O 1
ATOM 2087 N N . ARG B 1 120 ? -5.828 -23.156 12.234 1 95.25 120 ARG B N 1
ATOM 2088 C CA . ARG B 1 120 ? -7.184 -23.547 12.625 1 95.25 120 ARG B CA 1
ATOM 2089 C C . ARG B 1 120 ? -7.98 -24.016 11.414 1 95.25 120 ARG B C 1
ATOM 2091 O O . ARG B 1 120 ? -8.633 -25.062 11.461 1 95.25 120 ARG B O 1
ATOM 2098 N N . LYS B 1 121 ? -8 -23.188 10.453 1 96.56 121 LYS B N 1
ATOM 2099 C CA . LYS B 1 121 ? -8.711 -23.484 9.211 1 96.56 121 LYS B CA 1
ATOM 2100 C C . LYS B 1 121 ? -7.938 -22.969 8 1 96.56 121 LYS B C 1
ATOM 2102 O O . LYS B 1 121 ? -7.52 -21.812 7.973 1 96.56 121 LYS B O 1
ATOM 2107 N N . GLN B 1 122 ? -7.793 -23.781 7.027 1 97.62 122 GLN B N 1
ATOM 2108 C CA . GLN B 1 122 ? -7.043 -23.422 5.828 1 97.62 122 GLN B CA 1
ATOM 2109 C C . GLN B 1 122 ? -7.914 -22.641 4.844 1 97.62 122 GLN B C 1
ATOM 2111 O O . GLN B 1 122 ? -8.242 -23.141 3.766 1 97.62 122 GLN B O 1
ATOM 2116 N N . GLN B 1 123 ? -8.219 -21.484 5.16 1 97.69 123 GLN B N 1
ATOM 2117 C CA . GLN B 1 123 ? -8.984 -20.578 4.309 1 97.69 123 GLN B CA 1
ATOM 2118 C C . GLN B 1 123 ? -8.633 -19.125 4.594 1 97.69 123 GLN B C 1
ATOM 2120 O O . GLN B 1 123 ? -8.188 -18.797 5.695 1 97.69 123 GLN B O 1
ATOM 2125 N N . CYS B 1 124 ? -8.852 -18.328 3.641 1 98 124 CYS B N 1
ATOM 2126 C CA . CYS B 1 124 ? -8.695 -16.891 3.822 1 98 124 CYS B CA 1
ATOM 2127 C C . CYS B 1 124 ? -9.766 -16.344 4.754 1 98 124 CYS B C 1
ATOM 2129 O O . CYS B 1 124 ? -10.961 -16.531 4.516 1 98 124 CYS B O 1
ATOM 2131 N N . PRO B 1 125 ? -9.469 -15.625 5.746 1 97.19 125 PRO B N 1
ATOM 2132 C CA . PRO B 1 125 ? -10.453 -15.109 6.703 1 97.19 125 PRO B CA 1
ATOM 2133 C C . PRO B 1 125 ? -11.453 -14.148 6.066 1 97.19 125 PRO B C 1
ATOM 2135 O O . PRO B 1 125 ? -12.586 -14.023 6.543 1 97.19 125 PRO B O 1
ATOM 2138 N N . LEU B 1 126 ? -11.078 -13.562 5.004 1 96 126 LEU B N 1
ATOM 2139 C CA . LEU B 1 126 ? -11.914 -12.516 4.426 1 96 126 LEU B CA 1
ATOM 2140 C C . LEU B 1 126 ? -12.875 -13.094 3.395 1 96 126 LEU B C 1
ATOM 2142 O O . LEU B 1 126 ? -14.07 -12.805 3.422 1 96 126 LEU B O 1
ATOM 2146 N N . CYS B 1 127 ? -12.398 -13.938 2.514 1 96.62 127 CYS B N 1
ATOM 2147 C CA . CYS B 1 127 ? -13.25 -14.352 1.404 1 96.62 127 CYS B CA 1
ATOM 2148 C C . CYS B 1 127 ? -13.578 -15.836 1.497 1 96.62 127 CYS B C 1
ATOM 2150 O O . CYS B 1 127 ? -14.359 -16.359 0.703 1 96.62 127 CYS B O 1
ATOM 2152 N N . LYS B 1 128 ? -12.906 -16.562 2.299 1 96.81 128 LYS B N 1
ATOM 2153 C CA . LYS B 1 128 ? -13.172 -17.969 2.627 1 96.81 128 LYS B CA 1
ATOM 2154 C C . LYS B 1 128 ? -12.633 -18.891 1.541 1 96.81 128 LYS B C 1
ATOM 2156 O O . LYS B 1 128 ? -12.891 -20.109 1.565 1 96.81 128 LYS B O 1
ATOM 2161 N N . GLU B 1 129 ? -11.875 -18.391 0.643 1 98 129 GLU B N 1
ATOM 2162 C CA . GLU B 1 129 ? -11.195 -19.234 -0.323 1 98 129 GLU B CA 1
ATOM 2163 C C . GLU B 1 129 ? -10.156 -20.125 0.361 1 98 129 GLU B C 1
ATOM 2165 O O . GLU B 1 129 ? -9.539 -19.719 1.347 1 98 129 GLU B O 1
ATOM 2170 N N . LYS B 1 130 ? -9.883 -21.234 -0.225 1 98.38 130 LYS B N 1
ATOM 2171 C CA . LYS B 1 130 ? -8.883 -22.141 0.318 1 98.38 130 LYS B CA 1
ATOM 2172 C C . LYS B 1 130 ? -7.48 -21.547 0.206 1 98.38 130 LYS B C 1
ATOM 2174 O O . LYS B 1 130 ? -7.082 -21.094 -0.866 1 98.38 130 LYS B O 1
ATOM 2179 N N . VAL B 1 131 ? -6.805 -21.578 1.301 1 98.25 131 VAL B N 1
ATOM 2180 C CA . VAL B 1 131 ? -5.445 -21.062 1.374 1 98.25 131 VAL B CA 1
ATOM 2181 C C . VAL B 1 131 ? -4.598 -21.953 2.279 1 98.25 131 VAL B C 1
ATOM 2183 O O . VAL B 1 131 ? -5.031 -22.328 3.369 1 98.25 131 VAL B O 1
ATOM 2186 N N . THR B 1 132 ? -3.453 -22.281 1.803 1 98 132 THR B N 1
ATOM 2187 C CA . THR B 1 132 ? -2.457 -23 2.598 1 98 132 THR B CA 1
ATOM 2188 C C . THR B 1 132 ? -1.184 -22.172 2.736 1 98 132 THR B C 1
ATOM 2190 O O . THR B 1 132 ? -1.08 -21.078 2.17 1 98 132 THR B O 1
ATOM 2193 N N . ARG B 1 133 ? -0.263 -22.609 3.525 1 96.81 133 ARG B N 1
ATOM 2194 C CA . ARG B 1 133 ? 0.982 -21.891 3.752 1 96.81 133 ARG B CA 1
ATOM 2195 C C . ARG B 1 133 ? 1.724 -21.656 2.439 1 96.81 133 ARG B C 1
ATOM 2197 O O . ARG B 1 133 ? 2.436 -20.656 2.293 1 96.81 133 ARG B O 1
ATOM 2204 N N . ARG B 1 134 ? 1.508 -22.516 1.469 1 97.44 134 ARG B N 1
ATOM 2205 C CA . ARG B 1 134 ? 2.178 -22.406 0.177 1 97.44 134 ARG B CA 1
ATOM 2206 C C . ARG B 1 134 ? 1.602 -21.266 -0.646 1 97.44 134 ARG B C 1
ATOM 2208 O O . ARG B 1 134 ? 2.217 -20.812 -1.616 1 97.44 134 ARG B O 1
ATOM 2215 N N . ASP B 1 135 ? 0.461 -20.828 -0.245 1 97.88 135 ASP B N 1
ATOM 2216 C CA . ASP B 1 135 ? -0.249 -19.781 -0.978 1 97.88 135 ASP B CA 1
ATOM 2217 C C . ASP B 1 135 ? 0.056 -18.406 -0.401 1 97.88 135 ASP B C 1
ATOM 2219 O O . ASP B 1 135 ? -0.591 -17.422 -0.76 1 97.88 135 ASP B O 1
ATOM 2223 N N . VAL B 1 136 ? 1.011 -18.359 0.491 1 98.38 136 VAL B N 1
ATOM 2224 C CA . VAL B 1 136 ? 1.266 -17.125 1.229 1 98.38 136 VAL B CA 1
ATOM 2225 C C . VAL B 1 136 ? 2.646 -16.578 0.87 1 98.38 136 VAL B C 1
ATOM 2227 O O . VAL B 1 136 ? 3.627 -17.328 0.846 1 98.38 136 VAL B O 1
ATOM 2230 N N . GLU B 1 137 ? 2.668 -15.32 0.557 1 98 137 GLU B N 1
ATOM 2231 C CA . GLU B 1 137 ? 3.932 -14.68 0.212 1 98 137 GLU B CA 1
ATOM 2232 C C . GLU B 1 137 ? 4.121 -13.375 0.991 1 98 137 GLU B C 1
ATOM 2234 O O . GLU B 1 137 ? 3.154 -12.656 1.24 1 98 137 GLU B O 1
ATOM 2239 N N . ASP B 1 138 ? 5.316 -13.109 1.328 1 97.81 138 ASP B N 1
ATOM 2240 C CA . ASP B 1 138 ? 5.625 -11.797 1.876 1 97.81 138 ASP B CA 1
ATOM 2241 C C . ASP B 1 138 ? 5.488 -10.711 0.811 1 97.81 138 ASP B C 1
ATOM 2243 O O . ASP B 1 13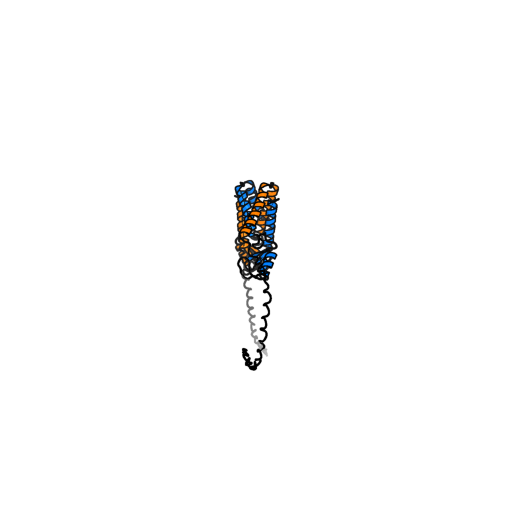8 ? 5.512 -11 -0.387 1 97.81 138 ASP B O 1
ATOM 2247 N N . ASP B 1 139 ? 5.375 -9.5 1.211 1 97.94 139 ASP B N 1
ATOM 2248 C CA . ASP B 1 139 ? 5.301 -8.375 0.291 1 97.94 139 ASP B CA 1
ATOM 2249 C C . ASP B 1 139 ? 6.066 -7.168 0.834 1 97.94 139 ASP B C 1
ATOM 2251 O O . ASP B 1 139 ? 5.547 -6.414 1.659 1 97.94 139 ASP B O 1
ATOM 2255 N N . ASP B 1 140 ? 7.234 -6.988 0.307 1 97.56 140 ASP B N 1
ATOM 2256 C CA . ASP B 1 140 ? 8.117 -5.938 0.8 1 97.56 140 ASP B CA 1
ATOM 2257 C C . ASP B 1 140 ? 7.566 -4.555 0.454 1 97.56 140 ASP B C 1
ATOM 2259 O O . ASP B 1 140 ? 7.812 -3.584 1.173 1 97.56 140 ASP B O 1
ATOM 2263 N N . PHE B 1 141 ? 6.902 -4.477 -0.626 1 98.31 141 PHE B N 1
ATOM 2264 C CA . PHE B 1 141 ? 6.312 -3.203 -1.018 1 98.31 141 PHE B CA 1
ATOM 2265 C C . PHE B 1 141 ? 5.297 -2.736 0.018 1 98.31 141 PHE B C 1
ATOM 2267 O O . PHE B 1 141 ? 5.367 -1.603 0.5 1 98.31 141 PHE B O 1
ATOM 2274 N N . VAL B 1 142 ? 4.367 -3.613 0.364 1 98.69 142 VAL B N 1
ATOM 2275 C CA . VAL B 1 142 ? 3.332 -3.256 1.328 1 98.69 142 VAL B CA 1
ATOM 2276 C C . VAL B 1 142 ? 3.963 -3.01 2.697 1 98.69 142 VAL B C 1
ATOM 2278 O O . VAL B 1 142 ? 3.527 -2.127 3.438 1 98.69 142 VAL B O 1
ATOM 2281 N N . ALA B 1 143 ? 4.996 -3.744 3.035 1 98.69 143 ALA B N 1
ATOM 2282 C CA . ALA B 1 143 ? 5.715 -3.496 4.281 1 98.69 143 ALA B CA 1
ATOM 2283 C C . ALA B 1 143 ? 6.258 -2.07 4.328 1 98.69 143 ALA B C 1
ATOM 2285 O O . ALA B 1 143 ? 6.164 -1.396 5.355 1 98.69 143 ALA B O 1
ATOM 2286 N N . ALA B 1 144 ? 6.82 -1.652 3.242 1 98.25 144 ALA B N 1
ATOM 2287 C CA . ALA B 1 144 ? 7.363 -0.298 3.172 1 98.25 144 ALA B CA 1
ATOM 2288 C C . ALA B 1 144 ? 6.254 0.744 3.307 1 98.25 144 ALA B C 1
ATOM 2290 O O . ALA B 1 144 ? 6.43 1.761 3.982 1 98.25 144 ALA B O 1
ATOM 2291 N N . VAL B 1 145 ? 5.176 0.498 2.635 1 98.56 145 VAL B N 1
ATOM 2292 C CA . VAL B 1 145 ? 4.039 1.408 2.682 1 98.56 145 VAL B CA 1
ATOM 2293 C C . VAL B 1 145 ? 3.547 1.548 4.121 1 98.56 145 VAL B C 1
ATOM 2295 O O . VAL B 1 145 ? 3.316 2.66 4.598 1 98.56 145 VAL B O 1
ATOM 2298 N N . VAL B 1 146 ? 3.436 0.456 4.805 1 98.5 146 VAL B N 1
ATOM 2299 C CA . VAL B 1 146 ? 2.963 0.457 6.184 1 98.5 146 VAL B CA 1
ATOM 2300 C C . VAL B 1 146 ? 3.959 1.203 7.07 1 98.5 146 VAL B C 1
ATOM 2302 O O . VAL B 1 146 ? 3.561 1.973 7.949 1 98.5 146 VAL B O 1
ATOM 2305 N N . TRP B 1 147 ? 5.184 0.942 6.867 1 97.56 147 TRP B N 1
ATOM 2306 C CA . TRP B 1 147 ? 6.223 1.616 7.641 1 97.56 147 TRP B CA 1
ATOM 2307 C C . TRP B 1 147 ? 6.109 3.131 7.496 1 97.56 147 TRP B C 1
ATOM 2309 O O . TRP B 1 147 ? 6.145 3.859 8.492 1 97.56 147 TRP B O 1
ATOM 2319 N N . LYS B 1 148 ? 5.977 3.598 6.363 1 96.94 148 LYS B N 1
ATOM 2320 C CA . LYS B 1 148 ? 5.875 5.035 6.125 1 96.94 148 LYS B CA 1
ATOM 2321 C C . LYS B 1 148 ? 4.586 5.602 6.719 1 96.94 148 LYS B C 1
ATOM 2323 O O . LYS B 1 148 ? 4.586 6.691 7.289 1 96.94 148 LYS B O 1
ATOM 2328 N N . TYR B 1 149 ? 3.502 4.84 6.566 1 96.62 149 TYR B N 1
ATOM 2329 C CA . TYR B 1 149 ? 2.254 5.266 7.188 1 96.62 149 TYR B CA 1
ATOM 2330 C C . TYR B 1 149 ? 2.434 5.465 8.688 1 96.62 149 TYR B C 1
ATOM 2332 O O . TYR B 1 149 ? 1.987 6.473 9.242 1 96.62 149 TYR B O 1
ATOM 2340 N N . ARG B 1 150 ? 3.121 4.516 9.344 1 94.38 150 ARG B N 1
ATOM 2341 C CA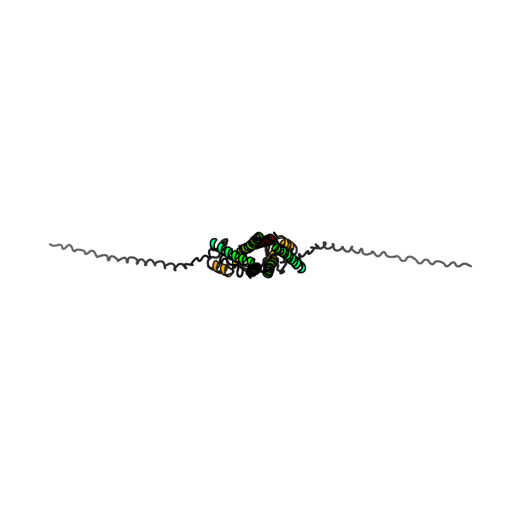 . ARG B 1 150 ? 3.35 4.605 10.781 1 94.38 150 ARG B CA 1
ATOM 2342 C C . ARG B 1 150 ? 4.152 5.855 11.133 1 94.38 150 ARG B C 1
ATOM 2344 O O . ARG B 1 150 ? 3.904 6.496 12.156 1 94.38 150 ARG B O 1
ATOM 2351 N N . ARG B 1 151 ? 5.07 6.18 10.312 1 92.69 151 ARG B N 1
ATOM 2352 C CA . ARG B 1 151 ? 5.898 7.363 10.547 1 92.69 151 ARG B CA 1
ATOM 2353 C C . ARG B 1 151 ? 5.074 8.641 10.422 1 92.69 151 ARG B C 1
ATOM 2355 O O . ARG B 1 151 ? 5.277 9.594 11.18 1 92.69 151 ARG B O 1
ATOM 2362 N N . ILE B 1 152 ? 4.211 8.664 9.453 1 92.31 152 ILE B N 1
ATOM 2363 C CA . ILE B 1 152 ? 3.32 9.812 9.266 1 92.31 152 ILE B CA 1
ATOM 2364 C C . ILE B 1 152 ? 2.465 10.008 10.516 1 92.31 152 ILE B C 1
ATOM 2366 O O . ILE B 1 152 ? 2.344 11.125 11.016 1 92.31 152 ILE B O 1
ATOM 2370 N N . VAL B 1 153 ? 1.924 8.898 11.039 1 90.38 153 VAL B N 1
ATOM 2371 C CA . VAL B 1 153 ? 1.044 8.961 12.203 1 90.38 153 VAL B CA 1
ATOM 2372 C C . VAL B 1 153 ? 1.838 9.406 13.43 1 90.38 153 VAL B C 1
ATOM 2374 O O . VAL B 1 153 ? 1.352 10.203 14.234 1 90.38 153 VAL B O 1
ATOM 2377 N N . THR B 1 154 ? 3.045 8.914 13.539 1 88.56 154 THR B N 1
ATOM 2378 C CA . THR B 1 154 ? 3.896 9.281 14.664 1 88.56 154 THR B CA 1
ATOM 2379 C C . THR B 1 154 ? 4.238 10.773 14.609 1 88.56 154 THR B C 1
ATOM 2381 O O . THR B 1 154 ? 4.285 11.438 15.648 1 88.56 154 THR B O 1
ATOM 2384 N N . ALA B 1 155 ? 4.516 11.297 13.406 1 84.75 155 ALA B N 1
ATOM 2385 C CA . ALA B 1 155 ? 4.855 12.703 13.242 1 84.75 155 ALA B CA 1
ATOM 2386 C C . ALA B 1 155 ? 3.666 13.602 13.57 1 84.75 155 ALA B C 1
ATOM 2388 O O . ALA B 1 155 ? 3.84 14.727 14.039 1 84.75 155 ALA B O 1
ATOM 2389 N N . ALA B 1 156 ? 2.52 13.039 13.344 1 78.81 156 ALA B N 1
ATOM 2390 C CA . ALA B 1 156 ? 1.32 13.812 13.664 1 78.81 156 ALA B CA 1
ATOM 2391 C C . ALA B 1 156 ? 1.13 13.93 15.172 1 78.81 156 ALA B C 1
ATOM 2393 O O . ALA B 1 156 ? 0.556 14.906 15.656 1 78.81 156 ALA B O 1
ATOM 2394 N N . ASN B 1 157 ? 1.605 12.883 15.898 1 73.38 157 ASN B N 1
ATOM 2395 C CA . ASN B 1 157 ? 1.414 12.836 17.344 1 73.38 157 ASN B CA 1
ATOM 2396 C C . ASN B 1 157 ? 2.59 13.461 18.094 1 73.38 157 ASN B C 1
ATOM 2398 O O . ASN B 1 157 ? 2.551 13.609 19.312 1 73.38 157 ASN B O 1
ATOM 2402 N N . ALA B 1 158 ? 3.717 13.766 17.438 1 62.28 158 ALA B N 1
ATOM 2403 C CA . ALA B 1 158 ? 4.855 14.367 18.125 1 62.28 158 ALA B CA 1
ATOM 2404 C C . ALA B 1 158 ? 4.625 15.859 18.359 1 62.28 158 ALA B C 1
ATOM 2406 O O . ALA B 1 158 ? 3.904 16.516 17.594 1 62.28 158 ALA B O 1
#

Nearest PDB structures (foldseek):
  6s53-assembly2_H  TM=9.290E-01  e=3.822E-06  Homo sapiens
  5h7r-assembly1_D  TM=9.479E-01  e=5.762E-06  Homo sapiens
  4wz3-assembly1_B  TM=7.767E-01  e=1.644E-04  Legionella pneumophila str. Paris
  8qhc-assembly1_D  TM=7.856E-01  e=4.001E-04  Legionella pneumophila
  4wz0-assembly1_A  TM=6.976E-01  e=2.315E-04  Legionella pneumophila str. Paris

Sequence (316 aa):
MASKKRSSGAAATPTTDAKKPRTRPATTPAAAPPGDESDDFAFEVPPMSQARKSFGAEMAKLQMAGASGGVDDEHKFLRGIATLGKDLSCCLCLSTFERPVRTSCKHYYCAECLNESLRRKQQCPLCKEKVTRRDVEDDDFVAAVVWKYRRIVTAANAMASKKRSSGAAATPTTDAKKPRTRPATTPAAAPPGDESDDFAFEVPPMSQARKSFGAEMAKLQMAGASGGVDDEHKFLRGIATLGKDLSCCLCLSTFERPVRTSCKHYYCAECLNESLRRKQQCPLCKEKVTRRDVEDDDFVAAVVWKYRRIVTAANA

Foldseek 3Di:
DCPPPPPPPPPPPPPPPPPPPPPPPPPPPPPPPPPPVPVCVVVDDDDPVVVVVVVVVVVVVVVVCVVPDDPVVVVVVVVVLVVVQQQQAAPQPRHGADQWKAFLVGDIHHPVRVVVVVVPPQADPPPGHGHDPVRMDTDVVSVVVSVVSVVVVVVVVD/DDDCPDDPDPDDPDPPPPDPPPPDPPPPPPDPPPPPVPVCVVVDDDDVVVVVVVVVVVVVVVVVCVVPDDPVVVVVVVVVLVVVQQQQAAPQPRHGADQWKAFLVGDIHHPVRVVVVVVVPQADPPPRHGHDPVRMDTDVVSVVVSVVSVVVVVVVVD

Secondary structure (DSSP, 8-state):
-----------------------------------------------HHHHHHHHHHHHHHHHHHHHH--HHHHHHHHHHHHHHHHHTB-TTT-SBPSSEEE-TTS-EEEHHHHHHHHHH-SB-TTT--B--GGG-EE-HHHHHHHHHHHHHHHHHH-/-----------------------------------------------HHHHHHHHHHHHHHHHHHHHH--HHHHHHHHHHHHHHHHHTB-TTT-SBPSSEEE-TTS-EEEHHHHHHHHHH-SB-TTT--B--GGG-EE-HHHHHHHHHHHHHHHHHH-

pLDDT: mean 77.0, std 24.64, range [26.39, 98.81]

Radius of gyration: 44.41 Å; Cα contacts (8 Å, |Δi|>4): 344; chains: 2; bounding box: 119×142×144 Å

Organism: Micromonas commoda (strain RCC299 / NOUM17 / CCMP2709) (NCBI:txid296587)

InterPro domains:
  IPR001841 Zinc finger, RING-type [PF13923] (90-127)
  IPR001841 Zinc finger, RING-type [PS50089] (90-128)
  IPR001841 Zinc finger, RING-type [SM00184] (90-127)
  IPR013083 Zinc finger, RING/FYVE/PHD-type [G3DSA:3.30.40.10] (71-156)
  IPR017907 Zinc finger, RING-type, conserved site [PS00518] (105-114)